Protein AF-A0A7C9DRW1-F1 (afdb_monomer)

InterPro domains:
  IPR006852 Alkaline ceramidase TOD1/Probable hexosyltransferase MUCI70 [PTHR12956] (9-177)
  IPR048354 TOD1/MUCI70, glycosyltransferase-like domain [PF04765] (41-177)

Nearest PDB structures (foldseek):
  3ta6-assembly1_A  TM=4.912E-01  e=7.208E+00  Mycobacterium tuberculosis H37Rv
  7l9p-assembly1_F  TM=2.285E-01  e=5.356E+00  Homo sapiens

Sequence (177 aa):
MLDSMGFVPKPPHRCSIPVADDPNAVVIPKERTPDTIVKNLTYITEDDETDTMSQSMPLFGGNISWSQREESFKLKPVMKVHCGFMRNGGGDMDPKDIEYAKKCRFVVASGIFDAYDTPHQPSNISTRSQKLFCFLMVVDEVSFDFIKKNVTVRVDNDGGHWVGIWRLVLLQHQPYD

pLDDT: mean 85.35, std 14.48, range [37.97, 98.12]

Se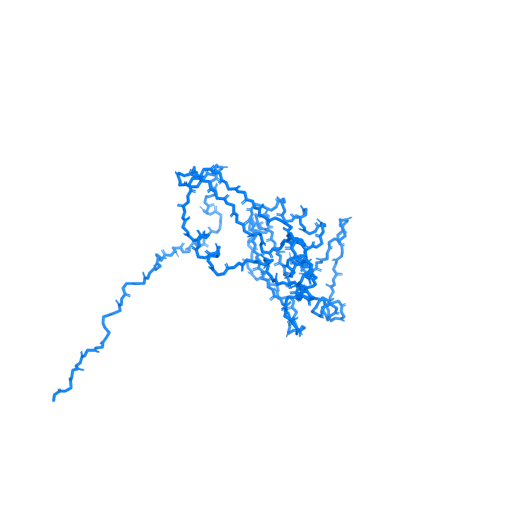condary structure (DSSP, 8-state):
--------PPPPSS---PPPS-TTTPPPPSSPPP-SS-SEEEEEEE-----SS--PPPPTT-S--HHHHHHHTS--SEEEEEEEEEETSSSEEPHHHHHHHHT-SEEEEEEE-TT----PPPSS--HHHHHHEEEEEEE-HHHHHHHHHHS--EE-TTS-EEETTEEEEEEES-S--

Mean predicted aligned error: 8.61 Å

Solvent-accessible surface area (backbone atoms only — not comparable to full-atom values): 11056 Å² total; per-residue (Å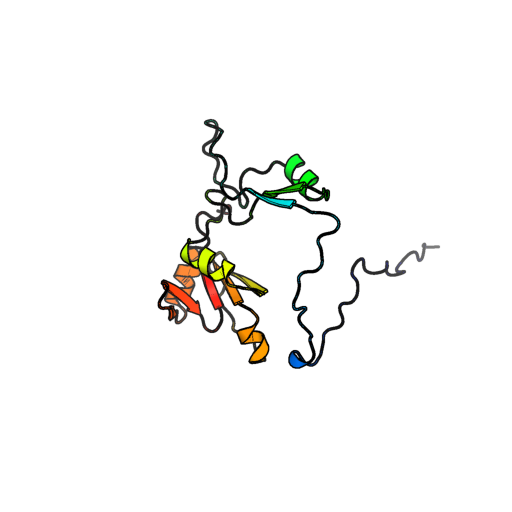²): 136,82,84,85,83,76,81,79,79,72,78,69,98,59,82,85,75,83,78,73,93,47,80,82,74,60,80,75,74,92,67,80,80,80,61,85,61,52,68,40,80,48,70,41,54,59,46,78,84,82,55,100,79,62,98,65,78,41,34,62,30,23,90,70,48,72,67,59,54,58,50,68,73,57,88,39,48,69,43,76,43,71,32,59,63,8,43,76,1,14,24,29,60,52,68,64,54,51,59,51,54,71,73,44,86,36,75,47,77,50,72,45,52,85,47,73,66,72,91,76,79,84,74,93,73,50,73,66,54,64,75,55,41,42,40,39,31,37,21,30,66,60,16,48,55,46,36,62,75,76,44,80,66,48,71,50,97,80,73,46,40,26,48,87,80,30,33,55,38,56,35,40,65,57,59,76,130

Radius of gyration: 20.91 Å; Cα contacts (8 Å, |Δi|>4): 240; chains: 1; bounding box: 40×64×48 Å

Organism: Opuntia streptacantha (NCBI:txid393608)

Structure (mmCIF, N/CA/C/O backbone):
data_AF-A0A7C9DRW1-F1
#
_entry.id   AF-A0A7C9DRW1-F1
#
loop_
_atom_site.group_PDB
_atom_site.id
_atom_site.type_symbol
_atom_site.label_atom_id
_atom_site.label_alt_id
_atom_site.label_comp_id
_atom_site.label_asym_id
_atom_site.label_entity_id
_atom_site.label_seq_id
_atom_site.pdbx_PDB_ins_code
_atom_site.Cartn_x
_atom_site.Cartn_y
_atom_site.Cartn_z
_atom_site.occupancy
_atom_site.B_iso_or_equiv
_atom_site.auth_seq_id
_atom_site.auth_comp_id
_atom_site.auth_asym_id
_atom_site.auth_atom_id
_atom_site.pdbx_PDB_model_num
ATOM 1 N N . MET A 1 1 ? 18.458 -43.534 32.156 1.00 38.91 1 MET A N 1
ATOM 2 C CA . MET A 1 1 ? 17.347 -43.734 31.205 1.00 38.91 1 MET A CA 1
ATOM 3 C C . MET A 1 1 ? 16.847 -42.349 30.844 1.00 38.91 1 MET A C 1
ATOM 5 O O . MET A 1 1 ? 16.335 -41.677 31.725 1.00 38.91 1 MET A O 1
ATOM 9 N N . LEU A 1 2 ? 17.169 -41.868 29.640 1.00 37.97 2 LEU A N 1
ATOM 10 C CA . LEU A 1 2 ? 16.770 -40.539 29.171 1.00 37.97 2 LEU A CA 1
ATOM 11 C C . LEU A 1 2 ? 15.289 -40.563 28.781 1.00 37.97 2 LEU A C 1
ATOM 13 O O . LEU A 1 2 ? 14.872 -41.442 28.026 1.00 37.97 2 LEU A O 1
ATOM 17 N N . ASP A 1 3 ? 14.539 -39.577 29.265 1.00 41.81 3 ASP A N 1
ATOM 18 C CA . ASP A 1 3 ? 13.196 -39.258 28.793 1.00 41.81 3 ASP A CA 1
ATOM 19 C C . ASP A 1 3 ? 13.200 -39.078 27.274 1.00 41.81 3 ASP A C 1
ATOM 21 O O . ASP A 1 3 ? 13.754 -38.123 26.732 1.00 41.81 3 ASP A O 1
ATOM 25 N N . SER A 1 4 ? 12.536 -39.994 26.576 1.00 48.38 4 SER A N 1
ATOM 26 C CA . SER A 1 4 ? 12.169 -39.841 25.167 1.00 48.38 4 SER A CA 1
ATOM 27 C C . SER A 1 4 ? 10.897 -38.988 25.054 1.00 48.38 4 SER A C 1
ATOM 29 O O . SER A 1 4 ? 9.904 -39.403 24.463 1.00 48.38 4 SER A O 1
ATOM 31 N N . MET A 1 5 ? 10.902 -37.798 25.664 1.00 53.19 5 MET A N 1
ATOM 32 C CA . MET A 1 5 ? 9.855 -36.786 25.496 1.00 53.19 5 MET A CA 1
ATOM 33 C C . MET A 1 5 ? 10.207 -35.896 24.300 1.00 53.19 5 MET A C 1
ATOM 35 O O . MET A 1 5 ? 10.806 -34.835 24.445 1.00 53.19 5 MET A O 1
ATOM 39 N N . GLY A 1 6 ? 9.845 -36.336 23.097 1.00 53.94 6 GLY A N 1
ATOM 40 C CA . GLY A 1 6 ? 10.047 -35.559 21.879 1.00 53.94 6 GLY A CA 1
ATOM 41 C C . GLY A 1 6 ? 9.041 -35.933 20.799 1.00 53.94 6 GLY A C 1
ATOM 42 O O . GLY A 1 6 ? 9.089 -37.036 20.273 1.00 53.94 6 GLY A O 1
ATOM 43 N N . PHE A 1 7 ? 8.195 -34.963 20.442 1.00 53.31 7 PHE A N 1
ATOM 44 C CA . PHE A 1 7 ? 7.373 -34.910 19.226 1.00 53.31 7 PHE A CA 1
ATOM 45 C C . PHE A 1 7 ? 6.096 -35.764 19.176 1.00 53.31 7 PHE A C 1
ATOM 47 O O . PHE A 1 7 ? 5.936 -36.626 18.318 1.00 53.31 7 PHE A O 1
ATOM 54 N N . VAL A 1 8 ? 5.087 -35.379 19.961 1.00 55.31 8 VAL A N 1
ATOM 55 C CA . VAL A 1 8 ? 3.740 -35.298 19.368 1.00 55.31 8 VAL A CA 1
ATOM 56 C C . VAL A 1 8 ? 3.618 -33.882 18.795 1.00 55.31 8 VAL A C 1
ATOM 58 O O . VAL A 1 8 ? 3.687 -32.928 19.577 1.00 55.31 8 VAL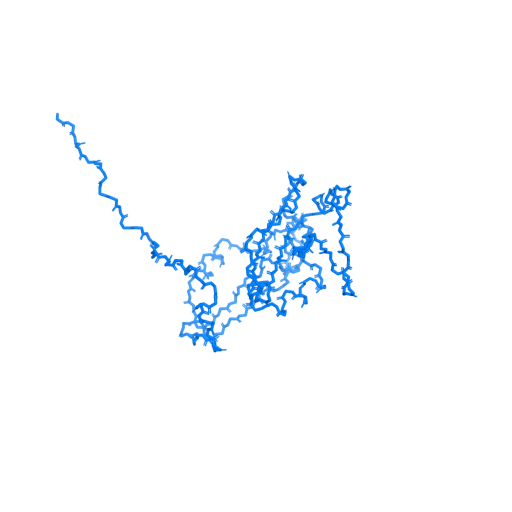 A O 1
ATOM 61 N N . PRO A 1 9 ? 3.510 -33.687 17.465 1.00 59.16 9 PRO A N 1
ATOM 62 C CA . PRO A 1 9 ? 3.280 -32.364 16.900 1.00 59.16 9 PRO A CA 1
ATOM 63 C C . PRO A 1 9 ? 2.008 -31.792 17.526 1.00 59.16 9 PRO A C 1
ATOM 65 O O . PRO A 1 9 ? 0.940 -32.397 17.422 1.00 59.16 9 PRO A O 1
ATOM 68 N N . LYS A 1 10 ? 2.111 -30.643 18.206 1.00 62.97 10 LYS A N 1
ATOM 69 C CA . LYS A 1 10 ? 0.909 -29.909 18.613 1.00 62.97 10 LYS A CA 1
ATOM 70 C C . LYS A 1 10 ? 0.085 -29.652 17.346 1.00 62.97 10 LYS A C 1
ATOM 72 O O . LYS A 1 10 ? 0.688 -29.298 16.327 1.00 62.97 10 LYS A O 1
ATOM 77 N N . PRO A 1 11 ? -1.250 -29.820 17.381 1.00 64.81 11 PRO A N 1
ATOM 78 C CA . PRO A 1 11 ? -2.084 -29.483 16.241 1.00 64.81 11 PRO A CA 1
ATOM 79 C C . PRO A 1 11 ? -1.737 -28.057 15.808 1.00 64.81 11 PRO A C 1
ATOM 81 O O . PRO A 1 11 ? -1.643 -27.180 16.677 1.00 64.81 11 PRO A O 1
ATOM 84 N N . PRO A 1 12 ? -1.485 -27.809 14.514 1.00 64.69 12 PRO A N 1
ATOM 85 C CA . PRO A 1 12 ? -1.208 -26.459 14.065 1.00 64.69 12 PRO A CA 1
ATOM 86 C C . PRO A 1 12 ? -2.362 -25.559 14.514 1.00 64.69 12 PRO A C 1
ATOM 88 O O . PRO A 1 12 ? -3.528 -25.880 14.306 1.00 64.69 12 PRO A O 1
ATOM 91 N N . HIS A 1 13 ? -2.047 -24.399 15.096 1.00 68.38 13 HIS A N 1
ATOM 92 C CA . HIS A 1 13 ? -3.043 -23.377 15.456 1.00 68.38 13 HIS A CA 1
ATOM 93 C C . HIS A 1 13 ? -3.774 -22.785 14.232 1.00 68.38 13 HIS A C 1
ATOM 95 O O . HIS A 1 13 ? -4.521 -21.819 14.355 1.00 68.38 13 HIS A O 1
ATOM 101 N N . ARG A 1 14 ? -3.518 -23.318 13.033 1.00 63.75 14 ARG A N 1
ATOM 102 C CA . ARG A 1 14 ? -4.028 -22.840 11.756 1.00 63.75 14 ARG A CA 1
ATOM 103 C C . ARG A 1 14 ? -4.781 -23.977 11.092 1.00 63.75 14 ARG A C 1
ATOM 105 O O . ARG A 1 14 ? -4.258 -25.082 10.969 1.00 63.75 14 ARG A O 1
ATOM 112 N N . CYS A 1 15 ? -5.991 -23.681 10.638 1.00 74.88 15 CYS A N 1
ATOM 113 C CA . CYS A 1 15 ? -6.701 -24.579 9.743 1.00 74.88 15 CYS A CA 1
ATOM 114 C C . CYS A 1 15 ? -5.922 -24.668 8.426 1.00 74.88 15 CYS A C 1
ATOM 116 O O . CYS A 1 15 ? -5.468 -23.644 7.909 1.00 74.88 15 CYS A O 1
ATOM 118 N N . SER A 1 16 ? -5.776 -25.872 7.874 1.00 74.75 16 SER A N 1
ATOM 119 C CA . SER A 1 16 ? -5.310 -26.025 6.498 1.00 74.75 16 SER A CA 1
ATOM 120 C C . SER A 1 16 ? -6.322 -25.354 5.576 1.00 74.75 16 SER A C 1
ATOM 122 O O . SER A 1 16 ? -7.491 -25.734 5.558 1.00 74.75 16 SER A O 1
ATOM 124 N N . ILE A 1 17 ? -5.882 -24.336 4.840 1.00 72.88 17 ILE A N 1
ATOM 125 C CA . ILE A 1 17 ? -6.703 -23.691 3.818 1.00 72.88 17 ILE A CA 1
ATOM 126 C C . ILE A 1 17 ? -6.500 -24.505 2.536 1.00 72.88 17 ILE A C 1
ATOM 128 O O . ILE A 1 17 ? -5.384 -24.495 2.010 1.00 72.88 17 ILE A O 1
ATOM 132 N N . PRO A 1 18 ? -7.512 -25.245 2.048 1.00 77.31 18 PRO A N 1
ATOM 133 C CA . PRO A 1 18 ? -7.386 -25.948 0.783 1.00 77.31 18 PRO A CA 1
ATOM 134 C C . PRO A 1 18 ? -7.199 -24.915 -0.328 1.00 77.31 18 PRO A C 1
ATOM 136 O O . PRO A 1 18 ? -7.993 -23.982 -0.468 1.00 77.31 18 PRO A O 1
ATOM 139 N N . VAL A 1 19 ? -6.124 -25.063 -1.097 1.00 76.00 19 VAL A N 1
ATOM 140 C CA . VAL A 1 19 ? -5.885 -24.227 -2.271 1.00 76.00 19 VAL A CA 1
ATOM 141 C C . VAL A 1 19 ? -6.739 -24.785 -3.402 1.00 76.00 19 VAL A C 1
ATOM 143 O O . VAL A 1 19 ? -6.697 -25.980 -3.676 1.00 76.00 19 VAL A O 1
ATOM 146 N N . ALA A 1 20 ? -7.557 -23.935 -4.020 1.00 79.38 20 ALA A N 1
ATOM 147 C CA . ALA A 1 20 ? -8.303 -24.324 -5.208 1.00 79.38 20 ALA A CA 1
ATOM 148 C C . ALA A 1 20 ? -7.358 -24.355 -6.415 1.00 79.38 20 ALA A C 1
ATOM 150 O O . ALA A 1 20 ? -6.668 -23.369 -6.674 1.00 79.38 20 ALA A O 1
ATOM 151 N N . ASP A 1 21 ? -7.373 -25.455 -7.167 1.00 82.38 21 ASP A N 1
ATOM 152 C CA . ASP A 1 21 ? -6.529 -25.621 -8.358 1.00 82.38 21 ASP A CA 1
ATOM 153 C C . ASP A 1 21 ? -7.003 -24.767 -9.550 1.00 82.38 21 ASP A C 1
ATOM 155 O O . ASP A 1 21 ? -6.214 -24.436 -10.433 1.00 82.38 21 ASP A O 1
ATOM 159 N N . ASP A 1 22 ? -8.282 -24.371 -9.568 1.00 85.38 22 ASP A N 1
ATOM 160 C CA . ASP A 1 22 ? -8.856 -23.486 -10.586 1.00 85.38 22 ASP A CA 1
ATOM 161 C C . ASP A 1 22 ? -9.396 -22.187 -9.954 1.00 85.38 22 ASP A C 1
ATOM 163 O O . ASP A 1 22 ? -10.414 -22.213 -9.249 1.00 85.38 22 ASP A O 1
ATOM 167 N N . PRO A 1 23 ? -8.791 -21.015 -10.236 1.00 82.75 23 PRO A N 1
ATOM 168 C CA . PRO A 1 23 ? -9.291 -19.733 -9.741 1.00 82.75 23 PRO A CA 1
ATOM 169 C C . PRO A 1 23 ? -10.694 -19.397 -10.271 1.00 82.75 23 PRO A C 1
ATOM 171 O O . PRO A 1 23 ? -11.389 -18.563 -9.685 1.00 82.75 23 PRO A O 1
ATOM 174 N N . ASN A 1 24 ? -11.143 -20.033 -11.361 1.00 86.50 24 ASN A N 1
ATOM 175 C CA . ASN A 1 24 ? -12.493 -19.845 -11.880 1.00 86.50 24 ASN A CA 1
ATOM 176 C C . ASN A 1 24 ? -13.558 -20.607 -11.080 1.00 86.50 24 ASN A C 1
ATOM 178 O O . ASN A 1 24 ? -14.711 -20.171 -11.040 1.00 86.50 24 ASN A O 1
ATOM 182 N N . ALA A 1 25 ? -13.179 -21.679 -10.389 1.00 87.31 25 ALA A N 1
ATOM 183 C CA . ALA A 1 25 ? -14.076 -22.426 -9.517 1.00 87.31 25 ALA A CA 1
ATOM 184 C C . ALA A 1 25 ? -14.342 -21.705 -8.182 1.00 87.31 25 ALA A C 1
ATOM 186 O O . ALA A 1 25 ? -15.337 -21.980 -7.512 1.00 87.31 25 ALA A O 1
ATOM 187 N N . VAL A 1 26 ? -13.485 -20.751 -7.792 1.00 85.31 26 VAL A N 1
ATOM 188 C CA . VAL A 1 26 ? -13.649 -19.989 -6.547 1.00 85.31 26 VAL A CA 1
ATOM 189 C C . VAL A 1 26 ? -14.891 -19.102 -6.632 1.00 85.31 26 VAL A C 1
ATOM 191 O O . VAL A 1 26 ? -14.978 -18.206 -7.472 1.00 85.31 26 VAL A O 1
ATOM 194 N N . VAL A 1 27 ? -15.860 -19.305 -5.742 1.00 87.75 27 VAL A N 1
ATOM 195 C CA . VAL A 1 27 ? -17.062 -18.465 -5.663 1.00 87.75 27 VAL A CA 1
ATOM 196 C C . VAL A 1 27 ? -16.792 -17.294 -4.726 1.00 87.75 27 VAL A C 1
ATOM 198 O O . VAL A 1 27 ? -16.528 -17.485 -3.543 1.00 87.75 27 VAL A O 1
ATOM 201 N N . ILE A 1 28 ? -16.873 -16.071 -5.252 1.00 86.31 28 ILE A N 1
ATOM 202 C CA . ILE A 1 28 ? -16.761 -14.857 -4.440 1.00 86.31 28 ILE A CA 1
ATOM 203 C C . ILE A 1 28 ? -18.157 -14.504 -3.911 1.00 86.31 28 ILE A C 1
ATOM 205 O O . ILE A 1 28 ? -19.047 -14.244 -4.729 1.00 86.31 28 ILE A O 1
ATOM 209 N N . PRO A 1 29 ? -18.373 -14.466 -2.582 1.00 86.44 29 PRO A N 1
ATOM 210 C CA . PRO A 1 29 ? -19.656 -14.069 -2.011 1.00 86.44 29 PRO A CA 1
ATOM 211 C C . PRO A 1 29 ? -20.083 -12.697 -2.536 1.00 86.44 29 PRO A C 1
ATOM 213 O O . PRO A 1 29 ? -19.263 -11.784 -2.637 1.00 86.44 29 PRO A O 1
ATOM 216 N N . LYS A 1 30 ? -21.354 -12.532 -2.912 1.00 84.88 30 LYS A N 1
ATOM 217 C CA . LYS A 1 30 ? -21.864 -11.228 -3.375 1.00 84.88 30 LYS A CA 1
ATOM 218 C C . LYS A 1 30 ? -22.035 -10.247 -2.221 1.00 84.88 30 LYS A C 1
ATOM 220 O O . LYS A 1 30 ? -21.806 -9.056 -2.397 1.00 84.88 30 LYS A O 1
ATOM 225 N N . GLU A 1 31 ? -22.391 -10.771 -1.058 1.00 84.69 31 GLU A N 1
ATOM 226 C CA . GLU A 1 31 ? -22.656 -10.006 0.151 1.00 84.69 31 GLU A CA 1
ATOM 227 C C . GLU A 1 31 ? -21.540 -10.210 1.171 1.00 84.69 31 GLU A C 1
ATOM 229 O O . GLU A 1 31 ? -20.833 -11.223 1.166 1.00 84.69 31 GLU A O 1
ATOM 234 N N . ARG A 1 32 ? -21.369 -9.214 2.038 1.00 81.69 32 ARG A N 1
ATOM 235 C CA . ARG A 1 32 ? -20.444 -9.289 3.163 1.00 81.69 32 ARG A CA 1
ATOM 236 C C . ARG A 1 32 ? -21.041 -10.207 4.228 1.00 81.69 32 ARG A C 1
ATOM 238 O O . ARG A 1 32 ? -22.229 -10.117 4.524 1.00 81.69 32 ARG A O 1
ATOM 245 N N . THR A 1 33 ? -20.213 -11.056 4.828 1.00 82.88 33 THR A N 1
ATOM 246 C CA . THR A 1 33 ? -20.613 -11.821 6.013 1.00 82.88 33 THR A CA 1
ATOM 247 C C . THR A 1 33 ? -21.060 -10.849 7.112 1.00 82.88 33 THR A C 1
ATOM 249 O O . THR A 1 33 ? -20.311 -9.912 7.395 1.00 82.88 33 THR A O 1
ATOM 252 N N . PRO A 1 34 ? -22.243 -11.032 7.727 1.00 85.19 34 PRO A N 1
ATOM 253 C CA . PRO A 1 34 ? -22.723 -10.130 8.766 1.00 85.19 34 PRO A CA 1
ATOM 254 C C . PRO A 1 34 ? -21.727 -10.021 9.924 1.00 85.19 34 PRO A C 1
ATOM 256 O O . PRO A 1 34 ? -21.288 -11.038 10.466 1.00 85.19 34 PRO A O 1
ATOM 259 N N . ASP A 1 35 ? -21.396 -8.795 10.330 1.00 86.50 35 ASP A N 1
ATOM 260 C CA . ASP A 1 35 ? -20.518 -8.568 11.474 1.00 86.50 35 ASP A CA 1
ATOM 261 C C . ASP A 1 35 ? -21.305 -8.816 12.778 1.00 86.50 35 ASP A C 1
ATOM 263 O O . ASP A 1 35 ? -22.051 -7.966 13.267 1.00 86.50 35 ASP A O 1
ATOM 267 N N . THR A 1 36 ? -21.184 -10.020 13.340 1.00 90.12 36 THR A N 1
ATOM 268 C CA . THR A 1 36 ? -21.941 -10.419 14.542 1.00 90.12 36 THR A CA 1
ATOM 269 C C . THR A 1 36 ? -21.338 -9.881 15.839 1.00 90.12 36 THR A C 1
ATOM 271 O O . THR A 1 36 ? -22.072 -9.635 16.798 1.00 90.12 36 THR A O 1
ATOM 274 N N . ILE A 1 37 ? -20.015 -9.683 15.866 1.00 91.88 37 ILE A N 1
ATOM 275 C CA . ILE A 1 37 ? -19.266 -9.243 17.051 1.00 91.88 37 ILE A CA 1
ATOM 276 C C . ILE A 1 37 ? -19.017 -7.732 17.007 1.00 91.88 37 ILE A C 1
ATOM 278 O O . ILE A 1 37 ? -19.472 -7.020 17.897 1.00 91.88 37 ILE A O 1
ATOM 282 N N . VAL A 1 38 ? -18.327 -7.237 15.972 1.00 93.38 38 VAL A N 1
ATOM 283 C CA . VAL A 1 38 ? -17.996 -5.811 15.804 1.00 93.38 38 VAL A CA 1
ATOM 284 C C . VAL A 1 38 ? -19.044 -5.152 14.913 1.00 93.38 38 VAL A C 1
ATOM 286 O O . VAL A 1 38 ? -18.953 -5.206 13.695 1.00 93.38 38 VAL A O 1
ATOM 289 N N . LYS A 1 39 ? -20.056 -4.530 15.519 1.00 93.50 39 LYS A N 1
ATOM 290 C CA . LYS A 1 39 ? -21.185 -3.925 14.792 1.00 93.50 39 LYS A CA 1
ATOM 291 C C . LYS A 1 39 ? -20.854 -2.561 14.190 1.00 93.50 39 LYS A C 1
ATOM 293 O O . LYS A 1 39 ? -21.433 -2.183 13.179 1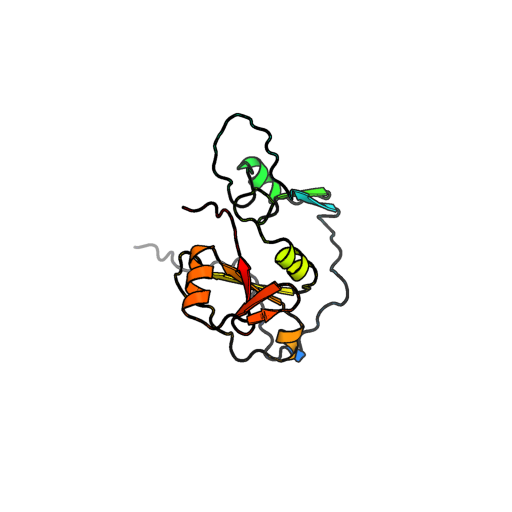.00 93.50 39 LYS A O 1
ATOM 298 N N . ASN A 1 40 ? -19.966 -1.808 14.833 1.00 93.94 40 ASN A N 1
ATOM 299 C CA . ASN A 1 40 ? -19.520 -0.500 14.375 1.00 93.94 40 ASN A CA 1
ATOM 300 C C . ASN A 1 40 ? -17.997 -0.421 14.482 1.00 93.94 40 ASN A C 1
ATOM 302 O O . ASN A 1 40 ? -17.443 -0.509 15.578 1.00 93.94 40 ASN A O 1
ATOM 306 N N . LEU A 1 41 ? -17.337 -0.266 13.339 1.00 93.12 41 LEU A N 1
ATOM 307 C CA . LEU A 1 41 ? -15.896 -0.109 13.238 1.00 93.12 41 LEU A CA 1
ATOM 308 C C . LEU A 1 41 ? -15.595 1.257 12.629 1.00 93.12 41 LEU A C 1
ATOM 310 O O . LEU A 1 41 ? -16.002 1.553 11.508 1.00 93.12 41 LEU A O 1
ATOM 314 N N . THR A 1 42 ? -14.858 2.067 13.376 1.00 95.19 42 THR A N 1
ATOM 315 C CA . THR A 1 42 ? -14.346 3.366 12.936 1.00 95.19 42 THR A CA 1
ATOM 316 C C . THR A 1 42 ? -12.826 3.378 13.018 1.00 95.19 42 THR A C 1
ATOM 318 O O . THR A 1 42 ? -12.224 2.552 13.710 1.00 95.19 42 THR A O 1
ATOM 321 N N . TYR A 1 43 ? -12.204 4.316 12.311 1.00 91.81 43 TYR A N 1
ATOM 322 C CA . TYR A 1 43 ? -10.753 4.416 12.230 1.00 91.81 43 TYR A CA 1
ATOM 323 C C . TYR A 1 43 ? -10.273 5.776 12.723 1.00 91.81 43 TYR A C 1
ATOM 325 O O . TYR A 1 43 ? -10.943 6.788 12.521 1.00 91.81 43 TYR A O 1
ATOM 333 N N . ILE A 1 44 ? -9.117 5.788 13.378 1.00 91.38 44 ILE A N 1
ATOM 334 C CA . ILE A 1 44 ? -8.329 7.000 13.613 1.00 91.38 44 ILE A CA 1
ATOM 335 C C . ILE A 1 44 ? -7.444 7.157 12.379 1.00 91.38 44 ILE A C 1
ATOM 337 O O . ILE A 1 44 ? -6.650 6.268 12.073 1.00 91.38 44 ILE A O 1
ATOM 341 N N . THR A 1 45 ? -7.669 8.225 11.620 1.00 89.38 45 THR A N 1
ATOM 342 C CA . THR A 1 45 ? -7.069 8.437 10.291 1.00 89.38 45 THR A CA 1
ATOM 343 C C . THR A 1 45 ? -6.034 9.549 10.260 1.00 89.38 45 THR A C 1
ATOM 345 O O . THR A 1 45 ? -5.369 9.717 9.242 1.00 89.38 45 THR A O 1
ATOM 348 N N . GLU A 1 46 ? -5.914 10.299 11.347 1.00 88.12 46 GLU A N 1
ATOM 349 C CA . GLU A 1 46 ? -4.970 11.397 11.525 1.00 88.12 46 GLU A CA 1
ATOM 350 C C . GLU A 1 46 ? -4.407 11.268 12.939 1.00 88.12 46 GLU A C 1
ATOM 352 O O . GLU A 1 46 ? -5.147 10.879 13.851 1.00 88.12 46 GLU A O 1
ATOM 357 N N . ASP A 1 47 ? -3.103 11.484 13.094 1.00 83.19 47 ASP A N 1
ATOM 358 C CA . ASP A 1 47 ? -2.482 11.500 14.417 1.00 83.19 47 ASP A CA 1
ATOM 359 C C . ASP A 1 47 ? -2.761 12.862 15.046 1.00 83.19 47 ASP A C 1
ATOM 361 O O . ASP A 1 47 ? -2.493 13.898 14.431 1.00 83.19 47 ASP A O 1
ATOM 365 N N . ASP A 1 48 ? -3.361 12.865 16.236 1.00 71.00 48 ASP A N 1
ATOM 366 C CA . ASP A 1 48 ? -3.641 14.107 16.944 1.00 71.00 48 ASP A CA 1
ATOM 367 C C . ASP A 1 48 ? -2.289 14.731 17.331 1.00 71.00 48 ASP A C 1
ATOM 369 O O . ASP A 1 48 ? -1.559 14.177 18.151 1.00 71.00 48 ASP A O 1
ATOM 373 N N . GLU A 1 49 ? -1.960 15.909 16.784 1.00 57.84 49 GLU A N 1
ATOM 374 C CA . GLU A 1 49 ? -0.777 16.722 17.145 1.00 57.84 49 GLU A CA 1
ATOM 375 C C . GLU A 1 49 ? -0.833 17.249 18.602 1.00 57.84 49 GLU A C 1
ATOM 377 O O . GLU A 1 49 ? -0.244 18.272 18.956 1.00 57.84 49 GLU A O 1
ATOM 382 N N . THR A 1 50 ? -1.582 16.589 19.483 1.00 4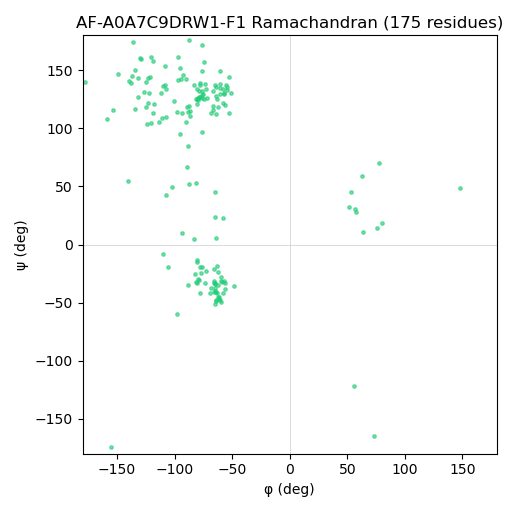9.81 50 THR A N 1
ATOM 383 C CA . THR A 1 50 ? -1.760 16.960 20.882 1.00 49.81 50 THR A CA 1
ATOM 384 C C . THR A 1 50 ? -0.689 16.305 21.737 1.00 49.81 50 THR A C 1
ATOM 386 O O . THR A 1 50 ? -0.977 15.457 22.570 1.00 49.81 50 THR A O 1
ATOM 389 N N . ASP A 1 51 ? 0.552 16.720 21.526 1.00 45.00 51 ASP A N 1
ATOM 390 C CA . ASP A 1 51 ? 1.416 17.070 22.642 1.00 45.00 51 ASP A CA 1
ATOM 391 C C . ASP A 1 51 ? 2.521 17.986 22.125 1.00 45.00 51 ASP A C 1
ATOM 393 O O . ASP A 1 51 ? 3.490 17.577 21.488 1.00 45.00 51 ASP A O 1
ATOM 397 N N . THR A 1 52 ? 2.417 19.258 22.499 1.00 42.97 52 THR A N 1
ATOM 398 C CA . THR A 1 52 ? 3.468 20.288 22.454 1.00 42.97 52 THR A CA 1
ATOM 399 C C . THR A 1 52 ? 4.728 19.922 23.272 1.00 42.97 52 THR A C 1
ATOM 401 O O . THR A 1 52 ? 5.490 20.794 23.684 1.00 42.97 52 THR A O 1
ATOM 404 N N . MET A 1 53 ? 4.968 18.632 23.519 1.00 42.72 53 MET A N 1
ATOM 405 C CA . MET A 1 53 ? 6.112 18.049 24.207 1.00 42.72 53 MET A CA 1
ATOM 406 C C . MET A 1 5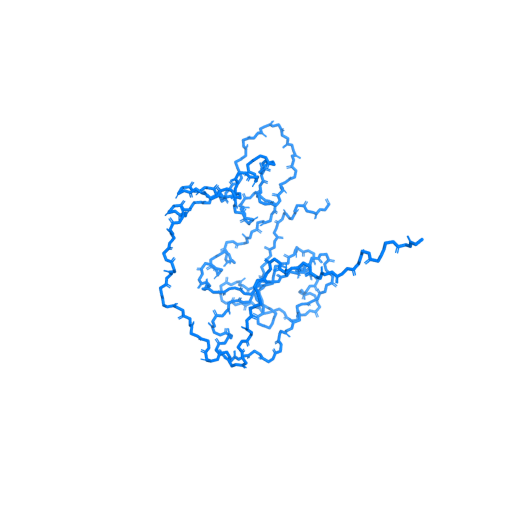3 ? 6.571 16.747 23.534 1.00 42.72 53 MET A C 1
ATOM 408 O O . MET A 1 53 ? 6.720 15.718 24.177 1.00 42.72 53 MET A O 1
ATOM 412 N N . SER A 1 54 ? 6.865 16.781 22.238 1.00 45.84 54 SER A N 1
ATOM 413 C CA . SER A 1 54 ? 8.146 16.266 21.735 1.00 45.84 54 SER A CA 1
ATOM 414 C C . SER A 1 54 ? 8.254 16.475 20.233 1.00 45.84 54 SER A C 1
ATOM 416 O O . SER A 1 54 ? 7.325 16.237 19.475 1.00 45.84 54 SER A O 1
ATOM 418 N N . GLN A 1 55 ? 9.449 16.860 19.805 1.00 52.78 55 GLN A N 1
ATOM 419 C CA . GLN A 1 55 ? 9.961 16.710 18.445 1.00 52.78 55 GLN A CA 1
ATOM 420 C C . GLN A 1 55 ? 10.105 15.212 18.086 1.00 52.78 55 GLN A C 1
ATOM 422 O O . GLN A 1 55 ? 11.170 14.784 17.648 1.00 52.78 55 GLN A O 1
ATOM 427 N N . SER A 1 56 ? 9.106 14.379 18.399 1.00 60.38 56 SER A N 1
ATOM 428 C CA . SER A 1 56 ? 9.165 12.944 18.134 1.00 60.38 56 SER A CA 1
ATOM 429 C C . SER A 1 56 ? 8.866 12.697 16.662 1.00 60.38 56 SER A C 1
ATOM 431 O O . SER A 1 56 ? 7.942 13.274 16.091 1.00 60.38 56 SER A O 1
ATOM 433 N N . MET A 1 57 ? 9.714 11.887 16.031 1.00 65.56 57 MET A N 1
ATOM 434 C CA . MET A 1 57 ? 9.498 11.440 14.660 1.00 65.56 57 MET A CA 1
ATOM 435 C C . MET A 1 57 ? 8.180 10.656 14.605 1.00 65.56 57 MET A C 1
ATOM 437 O O . MET A 1 57 ? 7.946 9.823 15.487 1.00 65.56 57 MET A O 1
ATOM 441 N N . PRO A 1 58 ? 7.325 10.903 13.602 1.00 71.00 58 PRO A N 1
ATOM 442 C CA . PRO A 1 58 ? 6.059 10.201 13.485 1.00 71.00 58 PRO A CA 1
ATOM 443 C C . PRO A 1 58 ? 6.295 8.689 13.332 1.00 71.00 58 PRO A C 1
ATOM 445 O O . PRO A 1 58 ? 7.105 8.246 12.518 1.00 71.00 58 PRO A O 1
ATOM 448 N N . LEU A 1 59 ? 5.600 7.891 14.146 1.00 78.50 59 LEU A N 1
ATOM 449 C CA . LEU A 1 59 ? 5.680 6.426 14.140 1.00 78.50 59 LEU A CA 1
ATOM 450 C C . LEU A 1 59 ? 4.604 5.837 13.232 1.00 78.50 59 LEU A C 1
ATOM 452 O O . LEU A 1 59 ? 3.497 6.366 13.203 1.00 78.50 59 LEU A O 1
ATOM 456 N N . PHE A 1 60 ? 4.889 4.713 12.563 1.00 83.06 60 PHE A N 1
ATOM 457 C CA . PHE A 1 60 ? 3.900 4.039 11.712 1.00 83.06 60 PHE A CA 1
ATOM 458 C C . PHE A 1 60 ? 2.645 3.650 12.489 1.00 83.06 60 PHE A C 1
ATOM 460 O O . PHE A 1 60 ? 2.705 2.879 13.452 1.00 83.06 60 PHE A O 1
ATOM 467 N N . GLY A 1 61 ? 1.499 4.151 12.030 1.00 82.00 61 GLY A N 1
ATOM 468 C CA . GLY A 1 61 ? 0.213 3.994 12.707 1.00 82.00 61 GLY A CA 1
ATOM 469 C C . GLY A 1 61 ? -0.012 4.970 13.868 1.00 82.00 61 GLY A C 1
ATOM 470 O O . GLY A 1 61 ? -0.890 4.724 14.703 1.00 82.00 61 GLY A O 1
ATOM 471 N N . GLY A 1 62 ? 0.758 6.063 13.913 1.00 84.62 62 GLY A N 1
ATOM 472 C CA . GLY A 1 62 ? 0.638 7.150 14.885 1.00 84.62 62 GLY A CA 1
ATOM 473 C C . GLY A 1 62 ? 1.125 6.783 16.286 1.00 84.62 62 GLY A C 1
ATOM 474 O O . GLY A 1 62 ? 1.788 5.766 16.511 1.00 84.62 62 GLY A O 1
ATOM 475 N N . ASN A 1 63 ? 0.755 7.608 17.263 1.00 83.06 63 ASN A N 1
ATOM 476 C CA . ASN A 1 63 ? 1.223 7.502 18.646 1.00 83.06 63 ASN A CA 1
ATOM 477 C C . ASN A 1 63 ? 0.359 6.569 19.520 1.00 83.06 63 ASN A C 1
ATOM 479 O O . ASN A 1 63 ? -0.093 6.924 20.611 1.00 83.06 63 ASN A O 1
ATOM 483 N N . ILE A 1 64 ? 0.118 5.339 19.053 1.00 85.88 64 ILE A N 1
ATOM 484 C CA . ILE A 1 64 ? -0.634 4.339 19.826 1.00 85.88 64 ILE A CA 1
ATOM 485 C C . ILE A 1 64 ? 0.189 3.798 21.009 1.00 85.88 64 ILE A C 1
ATOM 487 O O . ILE A 1 64 ? 1.286 3.261 20.851 1.00 85.88 64 ILE A O 1
ATOM 491 N N . SER A 1 65 ? -0.364 3.863 22.221 1.00 86.69 65 SER A N 1
ATOM 492 C CA . SER A 1 65 ? 0.254 3.247 23.403 1.00 86.69 65 SER A CA 1
ATOM 493 C C . SER A 1 65 ? 0.110 1.718 23.411 1.00 86.69 65 SER A C 1
ATOM 495 O O . SER A 1 65 ? -0.824 1.150 22.838 1.00 86.69 65 SER A O 1
ATOM 497 N N . TRP A 1 66 ? 0.992 1.020 24.136 1.00 88.06 66 TRP A N 1
ATOM 498 C CA . TRP A 1 66 ? 0.917 -0.441 24.296 1.00 88.06 66 TRP A CA 1
ATOM 499 C C . TRP A 1 66 ? -0.428 -0.922 24.853 1.00 88.06 66 TRP A C 1
ATOM 501 O O . TRP A 1 66 ? -0.956 -1.931 24.390 1.00 88.06 66 TRP A O 1
ATOM 511 N N . SER A 1 67 ? -1.017 -0.183 25.797 1.00 91.94 67 SER A N 1
ATOM 512 C CA . SER A 1 67 ? -2.324 -0.517 26.370 1.00 91.94 67 SER A CA 1
ATOM 513 C C . SER A 1 67 ? -3.458 -0.338 25.357 1.00 91.94 67 SER A C 1
ATOM 515 O O . SER A 1 67 ? -4.321 -1.209 25.259 1.00 91.94 67 SER A O 1
ATOM 517 N N . GLN A 1 68 ? -3.442 0.737 24.559 1.00 89.06 68 GLN A N 1
ATOM 518 C CA . GLN A 1 68 ? -4.398 0.943 23.463 1.00 89.06 68 GLN A CA 1
ATOM 519 C C . GLN A 1 68 ? -4.264 -0.148 22.393 1.00 89.06 68 GLN A C 1
ATOM 521 O O . GLN A 1 68 ? -5.273 -0.677 21.924 1.00 89.06 68 GLN A O 1
ATOM 526 N N . ARG A 1 69 ? -3.031 -0.540 22.046 1.00 90.00 69 ARG A N 1
ATOM 527 C CA . ARG A 1 69 ? -2.768 -1.650 21.122 1.00 90.00 69 ARG A CA 1
ATOM 528 C C . ARG A 1 69 ? -3.323 -2.964 21.661 1.00 90.00 69 ARG A C 1
ATOM 530 O O . A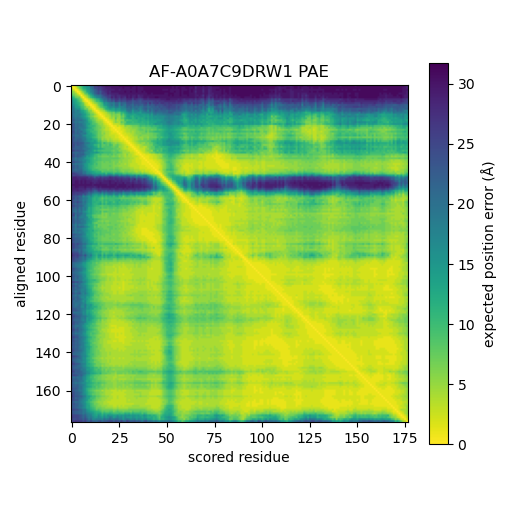RG A 1 69 ? -3.997 -3.677 20.923 1.00 90.00 69 ARG A O 1
ATOM 537 N N . GLU A 1 70 ? -3.077 -3.287 22.925 1.00 93.12 70 GLU A N 1
ATOM 538 C CA . GLU A 1 70 ? -3.588 -4.522 23.525 1.00 93.12 70 GLU A CA 1
ATOM 539 C C . GLU A 1 70 ? -5.120 -4.535 23.601 1.00 93.12 70 GLU A C 1
ATOM 541 O O . GLU A 1 70 ? -5.760 -5.550 23.319 1.00 93.12 70 GLU A O 1
ATOM 546 N N . GLU A 1 71 ? -5.727 -3.385 23.887 1.00 92.00 71 GLU A N 1
ATOM 547 C CA . GLU A 1 71 ? -7.177 -3.236 23.873 1.00 92.00 71 GLU A CA 1
ATOM 548 C C . GLU A 1 71 ? -7.772 -3.394 22.465 1.00 92.00 71 GLU A C 1
ATOM 550 O O . GLU A 1 71 ? -8.869 -3.935 22.333 1.00 92.00 71 GLU A O 1
ATOM 555 N N . SER A 1 72 ? -7.042 -3.018 21.406 1.00 91.44 72 SER A N 1
ATOM 556 C CA . SER A 1 72 ? -7.495 -3.189 20.016 1.00 91.44 72 SER A CA 1
ATOM 557 C C . SER A 1 72 ? -7.707 -4.657 19.608 1.00 91.44 72 SER A C 1
ATOM 559 O O . SER A 1 72 ? -8.517 -4.934 18.722 1.00 91.44 72 SER A O 1
ATOM 561 N N . PHE A 1 73 ? -7.050 -5.610 20.283 1.00 92.75 73 PHE A N 1
ATOM 562 C CA . PHE A 1 73 ? -7.242 -7.046 20.044 1.00 92.75 73 PHE A CA 1
ATOM 563 C C . PHE A 1 73 ? -8.494 -7.615 20.727 1.00 92.75 73 PHE A C 1
ATOM 565 O O . PHE A 1 73 ? -8.924 -8.726 20.406 1.00 92.75 73 PHE A O 1
ATOM 572 N N . LYS A 1 74 ? -9.107 -6.875 21.660 1.00 94.00 74 LYS A N 1
ATOM 573 C CA . LYS A 1 74 ? -10.318 -7.301 22.368 1.00 94.00 74 LYS A CA 1
ATOM 574 C C . LYS A 1 74 ? -11.547 -6.829 21.602 1.00 94.00 74 LYS A C 1
ATOM 576 O O . LYS A 1 74 ? -11.895 -5.652 21.618 1.00 94.00 74 LYS A O 1
ATOM 581 N N . LEU A 1 75 ? -12.220 -7.763 20.933 1.00 93.69 75 LEU A N 1
ATOM 582 C CA . LEU A 1 75 ? -13.386 -7.455 20.105 1.00 93.69 75 LEU A CA 1
ATOM 583 C C . LEU A 1 75 ? -14.551 -6.906 20.944 1.00 93.69 75 LEU A C 1
ATOM 585 O O . LEU A 1 75 ? -14.992 -7.537 21.905 1.00 93.69 75 LEU A O 1
ATOM 589 N N . LYS A 1 76 ? -15.088 -5.753 20.533 1.00 94.75 76 LYS A N 1
ATOM 590 C CA . LYS A 1 76 ? -16.270 -5.109 21.127 1.00 94.75 76 LYS A CA 1
ATOM 591 C C . LYS A 1 76 ? -17.295 -4.755 20.044 1.00 94.75 76 LYS A C 1
ATOM 593 O O . LYS A 1 76 ? -16.915 -4.590 18.887 1.00 94.75 76 LYS A O 1
ATOM 598 N N . PRO A 1 77 ? -18.580 -4.553 20.400 1.00 95.50 77 PRO A N 1
ATOM 599 C CA . PRO A 1 77 ? -19.598 -4.105 19.448 1.00 95.50 77 PRO A CA 1
ATOM 600 C C . PRO A 1 77 ? -19.270 -2.785 18.751 1.00 95.50 77 PRO A C 1
ATOM 602 O O . PRO A 1 77 ? -19.665 -2.599 17.604 1.00 95.50 77 PRO A O 1
ATOM 605 N N . VAL A 1 78 ? -18.556 -1.888 19.432 1.00 95.94 78 VAL A N 1
ATOM 606 C CA . VAL A 1 78 ? -18.068 -0.623 18.880 1.00 95.94 78 VAL A CA 1
ATOM 607 C C . VAL A 1 78 ? -16.556 -0.592 19.044 1.00 95.94 78 VAL A C 1
ATOM 609 O O . VAL A 1 78 ? -16.057 -0.699 20.163 1.00 95.94 78 VAL A O 1
ATOM 612 N N . MET A 1 79 ? -15.844 -0.455 17.932 1.00 95.31 79 MET A N 1
ATOM 613 C CA . MET A 1 79 ? -14.388 -0.400 17.875 1.00 95.31 79 MET A CA 1
ATOM 614 C C . MET A 1 79 ? -13.947 0.878 17.165 1.00 95.31 79 MET A C 1
ATOM 616 O O . MET A 1 79 ? -14.527 1.282 16.153 1.00 95.31 79 MET A O 1
ATOM 620 N N . LYS A 1 80 ? -12.885 1.491 17.686 1.00 93.50 80 LYS A N 1
ATOM 621 C CA . LYS A 1 80 ? -12.145 2.567 17.029 1.00 93.50 80 LYS A CA 1
ATOM 622 C C . LYS A 1 80 ? -10.680 2.141 16.974 1.00 93.50 80 LYS A C 1
ATOM 624 O O . LYS A 1 80 ? -10.098 1.878 18.022 1.00 93.50 80 LYS A O 1
ATOM 629 N N . VAL A 1 81 ? -10.123 1.991 15.774 1.00 91.38 81 VAL A N 1
ATOM 630 C CA . VAL A 1 81 ? -8.792 1.390 15.552 1.00 91.38 81 VAL A CA 1
ATOM 631 C C . VAL A 1 81 ? -7.889 2.369 14.803 1.00 91.38 81 VAL A C 1
ATOM 633 O O . VAL A 1 81 ? -8.361 3.089 13.928 1.00 91.38 81 VAL A O 1
ATOM 636 N N . HIS A 1 82 ? -6.598 2.404 15.128 1.00 89.12 82 HIS A N 1
ATOM 637 C CA . HIS A 1 82 ? -5.619 3.208 14.391 1.00 89.12 82 HIS A CA 1
ATOM 638 C C . HIS A 1 82 ? -5.436 2.678 12.964 1.00 89.12 82 HIS A C 1
ATOM 640 O O . HIS A 1 82 ? -5.295 1.470 12.756 1.00 89.12 82 HIS A O 1
ATOM 646 N N . CYS A 1 83 ? -5.467 3.570 11.974 1.00 88.12 83 CYS A N 1
ATOM 647 C CA . CYS A 1 83 ? -5.120 3.221 10.601 1.00 88.12 83 CYS A CA 1
ATOM 648 C C . CYS A 1 83 ? -3.592 3.140 10.465 1.00 88.12 83 CYS A C 1
ATOM 650 O O . CYS A 1 83 ? -2.891 4.003 10.975 1.00 88.12 83 CYS A O 1
ATOM 652 N N . GLY A 1 84 ? -3.073 2.125 9.766 1.00 83.19 84 GLY A N 1
ATOM 653 C CA . GLY A 1 84 ? -1.624 1.984 9.560 1.00 83.19 84 GLY A CA 1
ATOM 654 C C . GLY A 1 84 ? -1.021 3.113 8.715 1.00 83.19 84 GLY A C 1
ATOM 655 O O . GLY A 1 84 ? 0.033 3.624 9.054 1.00 83.19 84 GLY A O 1
ATOM 656 N N . PHE A 1 85 ? -1.731 3.545 7.668 1.00 85.56 85 PHE A N 1
ATOM 657 C CA . PHE A 1 85 ? -1.339 4.656 6.786 1.00 85.56 85 PHE A CA 1
ATOM 658 C C . PHE A 1 85 ? -2.135 5.923 7.132 1.00 85.56 85 PHE A C 1
ATOM 660 O O . PHE A 1 85 ? -2.820 6.504 6.286 1.00 85.56 85 PHE A O 1
ATOM 667 N N . MET A 1 86 ? -2.178 6.267 8.419 1.00 86.81 86 MET A N 1
ATOM 668 C CA . MET A 1 86 ? -2.828 7.493 8.883 1.00 86.81 86 MET A CA 1
ATOM 669 C C . MET A 1 86 ? -1.964 8.712 8.583 1.00 86.81 86 MET A C 1
ATOM 671 O O . MET A 1 86 ? -0.741 8.620 8.606 1.00 86.81 86 MET A O 1
ATOM 675 N N . ARG A 1 87 ? -2.609 9.855 8.342 1.00 86.25 87 ARG A N 1
ATOM 676 C CA . ARG A 1 87 ? -1.904 11.111 8.072 1.00 86.25 87 ARG A CA 1
ATOM 677 C C . ARG A 1 87 ? -1.106 11.525 9.302 1.00 86.25 87 ARG A C 1
ATOM 679 O O . ARG A 1 87 ? -1.644 11.469 10.410 1.00 86.25 87 ARG A O 1
ATOM 686 N N . ASN A 1 88 ? 0.133 11.955 9.087 1.00 83.06 88 ASN A N 1
ATOM 687 C CA . ASN A 1 88 ? 1.105 12.307 10.125 1.00 83.06 88 ASN A CA 1
ATOM 688 C C . ASN A 1 88 ? 1.514 11.120 11.017 1.00 83.06 88 ASN A C 1
ATOM 690 O O . ASN A 1 88 ? 2.178 11.314 12.029 1.00 83.06 88 ASN A O 1
ATOM 694 N N . GLY A 1 89 ? 1.142 9.889 10.658 1.00 82.19 89 GLY A N 1
ATOM 695 C CA . GLY A 1 89 ? 1.429 8.692 11.444 1.00 82.19 89 GLY A CA 1
ATOM 696 C C . GLY A 1 89 ? 2.502 7.826 10.815 1.00 82.19 89 GLY A C 1
ATOM 697 O O . GLY A 1 89 ? 2.310 6.617 10.750 1.00 82.19 89 GLY A O 1
ATOM 698 N N . GLY A 1 90 ? 3.579 8.433 10.312 1.00 79.69 90 GLY A N 1
ATOM 699 C CA . GLY A 1 90 ? 4.815 7.739 9.951 1.00 79.69 90 GLY A CA 1
ATOM 700 C C . GLY A 1 90 ? 4.629 6.718 8.833 1.00 79.69 90 GLY A C 1
ATOM 701 O O . GLY A 1 90 ? 4.824 5.524 9.043 1.00 79.69 90 GLY A O 1
ATOM 702 N N . GLY A 1 91 ? 4.171 7.160 7.667 1.00 82.81 91 GLY A N 1
ATOM 703 C CA . GLY A 1 91 ? 3.835 6.273 6.560 1.00 82.81 91 GLY A CA 1
ATOM 704 C C . GLY A 1 91 ? 2.693 6.815 5.718 1.00 82.81 91 GLY A C 1
ATOM 705 O O . GLY A 1 91 ? 1.716 6.114 5.450 1.00 82.81 91 GLY A O 1
ATOM 706 N N . ASP A 1 92 ? 2.789 8.083 5.338 1.00 86.94 92 ASP A N 1
ATOM 707 C CA . ASP A 1 92 ? 1.718 8.757 4.622 1.00 86.94 92 ASP A CA 1
ATOM 708 C C . ASP A 1 92 ? 1.637 8.239 3.182 1.00 86.94 92 ASP A C 1
ATOM 710 O O . ASP A 1 92 ? 2.645 8.128 2.480 1.00 86.94 92 ASP A O 1
ATOM 714 N N . MET A 1 93 ? 0.418 7.940 2.734 1.00 90.06 93 MET A N 1
ATOM 715 C CA . MET A 1 93 ? 0.131 7.634 1.334 1.00 90.06 93 MET A CA 1
ATOM 716 C C . MET A 1 93 ? -0.323 8.893 0.592 1.00 90.06 93 MET A C 1
ATOM 718 O O . MET A 1 93 ? -1.127 9.675 1.107 1.00 90.06 93 MET A O 1
ATOM 722 N N . ASP A 1 94 ? 0.102 9.037 -0.665 1.00 91.19 94 ASP A N 1
ATOM 723 C CA . ASP A 1 94 ? -0.417 10.078 -1.558 1.00 91.19 94 ASP A CA 1
ATOM 724 C C . ASP A 1 94 ? -1.952 9.927 -1.714 1.00 91.19 94 ASP A C 1
ATOM 726 O O . ASP A 1 94 ? -2.443 8.812 -1.952 1.00 91.19 94 ASP A O 1
ATOM 730 N N . PRO A 1 95 ? -2.739 11.019 -1.620 1.00 91.88 95 PRO A N 1
ATOM 731 C CA . PRO A 1 95 ? -4.188 10.987 -1.806 1.00 91.88 95 PRO A CA 1
ATOM 732 C C . PRO A 1 95 ? -4.656 10.235 -3.057 1.00 91.88 95 PRO A C 1
ATOM 734 O O . PRO A 1 95 ? -5.676 9.545 -3.006 1.00 91.88 95 PRO A O 1
ATOM 737 N N . LYS A 1 96 ? -3.916 10.302 -4.173 1.00 94.50 96 LYS A N 1
ATOM 738 C CA . LYS A 1 96 ? -4.285 9.577 -5.403 1.00 94.50 96 LYS A CA 1
ATOM 739 C C . LYS A 1 96 ? -4.229 8.057 -5.226 1.00 94.50 96 LYS A C 1
ATOM 741 O O . LYS A 1 96 ? -5.036 7.331 -5.807 1.00 94.50 96 LYS A O 1
ATOM 746 N N . ASP A 1 97 ? -3.293 7.569 -4.415 1.00 95.00 97 ASP A N 1
ATOM 747 C CA . ASP A 1 97 ? -3.097 6.147 -4.150 1.00 95.00 97 ASP A CA 1
ATOM 748 C C . ASP A 1 97 ? -4.102 5.644 -3.113 1.00 95.00 97 ASP A C 1
ATOM 750 O O . ASP A 1 97 ? -4.611 4.530 -3.247 1.00 95.00 97 ASP A O 1
ATOM 754 N N . ILE A 1 98 ? -4.490 6.499 -2.161 1.00 92.69 98 ILE A N 1
ATOM 755 C CA . ILE A 1 98 ? -5.631 6.257 -1.269 1.00 92.69 98 ILE A CA 1
ATOM 756 C C . ILE A 1 98 ? -6.921 6.097 -2.088 1.00 92.69 98 ILE A C 1
ATOM 758 O O . ILE A 1 98 ? -7.654 5.123 -1.911 1.00 92.69 98 ILE A O 1
ATOM 762 N N . GLU A 1 99 ? -7.200 7.020 -3.011 1.00 94.69 99 GLU A N 1
ATOM 763 C CA . GLU A 1 99 ? -8.396 6.961 -3.862 1.00 94.69 99 GLU A CA 1
ATOM 764 C C . GLU A 1 99 ? -8.390 5.762 -4.816 1.00 94.69 99 GLU A C 1
ATOM 766 O O . GLU A 1 99 ? -9.441 5.174 -5.089 1.00 94.69 99 GLU A O 1
ATOM 771 N N . TYR A 1 100 ? -7.217 5.346 -5.296 1.00 95.81 100 TYR A N 1
ATOM 772 C CA . TYR A 1 100 ? -7.080 4.103 -6.048 1.00 95.81 100 TYR A CA 1
ATOM 773 C C . TYR A 1 100 ? -7.402 2.881 -5.170 1.00 95.81 100 TYR A C 1
ATOM 775 O O . TYR A 1 100 ? -8.249 2.064 -5.537 1.00 95.81 100 TYR A O 1
ATOM 783 N N . ALA A 1 101 ? -6.788 2.777 -3.985 1.00 94.44 101 ALA A N 1
ATOM 784 C CA . ALA A 1 101 ? -6.964 1.647 -3.074 1.00 94.44 101 ALA A CA 1
ATOM 785 C C . ALA A 1 101 ? -8.412 1.504 -2.571 1.00 94.44 101 ALA A C 1
ATOM 787 O O . ALA A 1 101 ? -8.907 0.385 -2.451 1.00 94.44 101 ALA A O 1
ATOM 788 N N . LYS A 1 102 ? -9.135 2.613 -2.354 1.00 93.31 102 LYS A N 1
ATOM 789 C CA . LYS A 1 102 ? -10.559 2.606 -1.960 1.00 93.31 102 LYS A CA 1
ATOM 790 C C . LYS A 1 102 ? -11.479 1.923 -2.977 1.00 93.31 102 LYS A C 1
ATOM 792 O O . LYS A 1 102 ? -12.528 1.407 -2.599 1.00 93.31 102 LYS A O 1
ATOM 797 N N . LYS A 1 103 ? -11.111 1.918 -4.263 1.00 94.44 103 LYS A N 1
ATOM 798 C CA . LYS A 1 103 ? -11.886 1.261 -5.334 1.00 94.44 103 LYS A CA 1
ATOM 799 C C . LYS A 1 103 ? -11.637 -0.250 -5.381 1.00 94.44 103 LYS A C 1
ATOM 801 O O . LYS A 1 103 ? -12.387 -0.980 -6.030 1.00 94.44 103 LYS A O 1
ATOM 806 N N . CYS A 1 104 ? -10.587 -0.727 -4.717 1.00 94.94 104 CYS A N 1
ATOM 807 C CA . CYS A 1 104 ? -10.180 -2.120 -4.748 1.00 94.94 104 CYS A CA 1
ATOM 808 C C . CYS A 1 104 ? -11.052 -2.966 -3.827 1.00 94.94 104 CYS A C 1
ATOM 810 O O . CYS A 1 104 ? -11.171 -2.710 -2.632 1.00 94.94 104 CYS A O 1
ATOM 812 N N . ARG A 1 105 ? -11.621 -4.040 -4.377 1.00 91.56 105 ARG A N 1
ATOM 813 C CA . ARG A 1 105 ? -12.341 -5.032 -3.573 1.00 91.56 105 ARG A CA 1
ATOM 814 C C . ARG A 1 105 ? -11.387 -5.977 -2.846 1.00 91.56 105 ARG A C 1
ATOM 816 O O . ARG A 1 105 ? -11.617 -6.325 -1.693 1.00 91.56 105 ARG A O 1
ATOM 823 N N . PHE A 1 106 ? -10.344 -6.407 -3.546 1.00 93.62 106 PHE A N 1
ATOM 824 C CA . PHE A 1 106 ? -9.283 -7.246 -3.014 1.00 93.62 106 PHE A CA 1
ATOM 825 C C . PHE A 1 106 ? -7.943 -6.645 -3.403 1.00 93.62 106 PHE A C 1
ATOM 827 O O . PHE A 1 106 ? -7.790 -6.110 -4.504 1.00 93.62 106 PHE A O 1
ATOM 834 N N . VAL A 1 107 ? -6.977 -6.749 -2.502 1.00 96.00 107 VAL A N 1
ATOM 835 C CA . VAL A 1 107 ? -5.643 -6.191 -2.690 1.00 96.00 107 VAL A CA 1
ATOM 836 C C . VAL A 1 107 ? -4.618 -7.288 -2.457 1.00 96.00 107 VAL A C 1
ATOM 838 O O . VAL A 1 107 ? -4.675 -8.000 -1.457 1.00 96.00 107 VAL A O 1
ATOM 841 N N . VAL A 1 108 ? -3.679 -7.403 -3.386 1.00 96.38 108 VAL A N 1
ATOM 842 C CA . VAL A 1 108 ? -2.385 -8.036 -3.162 1.00 96.38 108 VAL A CA 1
ATOM 843 C C . VAL A 1 108 ? -1.411 -6.902 -2.885 1.00 96.38 108 VAL A C 1
ATOM 845 O O . VAL A 1 108 ? -1.173 -6.070 -3.758 1.00 96.38 108 VAL A O 1
ATOM 848 N N . ALA A 1 109 ? -0.894 -6.850 -1.662 1.00 95.19 109 ALA A N 1
ATOM 849 C CA . ALA A 1 109 ? 0.084 -5.857 -1.247 1.00 95.19 109 ALA A CA 1
ATOM 850 C C . ALA A 1 109 ? 1.442 -6.528 -1.025 1.00 95.19 109 ALA A C 1
ATOM 852 O O . ALA A 1 109 ? 1.523 -7.599 -0.422 1.00 95.19 109 ALA A O 1
ATOM 853 N N . SER A 1 110 ? 2.495 -5.885 -1.509 1.00 95.44 110 SER A N 1
ATOM 854 C CA . SER A 1 110 ? 3.891 -6.210 -1.220 1.00 95.44 110 SER A CA 1
ATOM 855 C C . SER A 1 110 ? 4.653 -4.914 -0.940 1.00 95.44 110 SER A C 1
ATOM 857 O O . SER A 1 110 ? 4.070 -3.833 -1.054 1.00 95.44 110 SER A O 1
ATOM 859 N N . GLY A 1 111 ? 5.922 -5.007 -0.547 1.00 94.38 111 GLY A N 1
ATOM 860 C CA . GLY A 1 111 ? 6.733 -3.831 -0.262 1.00 94.38 111 GLY A CA 1
ATOM 861 C C . GLY A 1 111 ? 8.213 -4.027 -0.557 1.00 94.38 111 GLY A C 1
ATOM 862 O O . GLY A 1 111 ? 8.730 -5.134 -0.405 1.00 94.38 111 GLY A O 1
ATOM 863 N N . ILE A 1 112 ? 8.871 -2.948 -0.981 1.00 95.19 112 ILE A N 1
ATOM 864 C CA . ILE A 1 112 ? 10.320 -2.855 -1.193 1.00 95.19 112 ILE A CA 1
ATOM 865 C C . ILE A 1 112 ? 10.794 -1.575 -0.510 1.00 95.19 112 ILE A C 1
ATOM 867 O O . ILE A 1 112 ? 10.256 -0.505 -0.777 1.00 95.19 112 ILE A O 1
ATOM 871 N N . PHE A 1 113 ? 11.799 -1.703 0.346 1.00 93.06 113 PHE A N 1
ATOM 872 C CA . PHE A 1 113 ? 12.373 -0.602 1.116 1.00 93.06 113 PHE A CA 1
ATOM 873 C C . PHE A 1 113 ? 13.900 -0.608 0.953 1.00 93.06 113 PHE A C 1
ATOM 875 O O . PHE A 1 113 ? 14.468 -1.619 0.524 1.00 93.06 113 PHE A O 1
ATOM 882 N N . ASP A 1 114 ? 14.550 0.515 1.244 1.00 93.44 114 ASP A N 1
ATOM 883 C CA . ASP A 1 114 ? 16.005 0.719 1.213 1.00 93.44 114 ASP A CA 1
ATOM 884 C C . ASP A 1 114 ? 16.679 0.434 -0.140 1.00 93.44 114 ASP A C 1
ATOM 886 O O . ASP A 1 114 ? 17.845 0.040 -0.205 1.00 93.44 114 ASP A O 1
ATOM 890 N N . ALA A 1 115 ? 15.946 0.598 -1.247 1.00 94.31 115 ALA A N 1
ATOM 891 C CA . ALA A 1 115 ? 16.392 0.232 -2.594 1.00 94.31 115 ALA A CA 1
ATOM 892 C C . ALA A 1 115 ? 16.918 -1.214 -2.689 1.00 94.31 115 ALA A C 1
ATOM 894 O O . ALA A 1 115 ? 17.812 -1.515 -3.483 1.00 94.31 115 ALA A O 1
ATOM 895 N N . TYR A 1 116 ? 16.355 -2.116 -1.881 1.00 94.56 116 TYR A N 1
ATOM 896 C CA . TYR A 1 116 ? 16.834 -3.491 -1.772 1.00 94.56 116 TYR A CA 1
ATOM 897 C C . TYR A 1 116 ? 16.642 -4.304 -3.063 1.00 94.56 116 TYR A C 1
ATOM 899 O O . TYR A 1 116 ? 17.452 -5.177 -3.373 1.00 94.56 116 TYR A O 1
ATOM 907 N N . ASP A 1 117 ? 15.571 -4.038 -3.817 1.00 95.06 117 ASP A N 1
ATOM 908 C CA . ASP A 1 117 ? 15.221 -4.783 -5.031 1.00 95.06 117 ASP A CA 1
ATOM 909 C C . ASP A 1 117 ? 14.365 -3.932 -5.994 1.00 95.06 117 ASP A C 1
ATOM 911 O O . ASP A 1 117 ? 14.113 -2.744 -5.784 1.00 95.06 117 ASP A O 1
ATOM 915 N N . THR A 1 118 ? 13.893 -4.551 -7.074 1.00 94.69 118 THR A N 1
ATOM 916 C CA . THR A 1 118 ? 12.921 -4.013 -8.026 1.00 94.69 118 THR A CA 1
ATOM 917 C C . THR A 1 118 ? 11.650 -4.878 -8.071 1.00 94.69 118 THR A C 1
ATOM 919 O O . THR A 1 118 ? 11.690 -6.054 -7.713 1.00 94.69 118 THR A O 1
ATOM 922 N N . PRO A 1 119 ? 10.490 -4.345 -8.509 1.00 95.81 119 PRO A N 1
ATOM 923 C CA . PRO A 1 119 ? 9.242 -5.108 -8.529 1.00 95.81 119 PRO A CA 1
ATOM 924 C C . PRO A 1 119 ? 9.268 -6.316 -9.481 1.00 95.81 119 PRO A C 1
ATOM 926 O O . PRO A 1 119 ? 9.223 -6.166 -10.706 1.00 95.81 119 PRO A O 1
ATOM 929 N N . HIS A 1 120 ? 9.223 -7.527 -8.922 1.00 94.69 120 HIS A N 1
ATOM 930 C CA . HIS A 1 120 ? 9.100 -8.769 -9.695 1.00 94.69 120 HIS A CA 1
ATOM 931 C C . HIS A 1 120 ? 7.654 -9.036 -10.109 1.00 94.69 120 HIS A C 1
ATOM 933 O O . HIS A 1 120 ? 6.728 -8.934 -9.303 1.00 94.69 120 HIS A O 1
ATOM 939 N N . GLN A 1 121 ? 7.439 -9.404 -11.374 1.00 93.12 121 GLN A N 1
ATOM 940 C CA . GLN A 1 121 ? 6.098 -9.700 -11.875 1.00 93.12 121 GLN A CA 1
ATOM 941 C C . GLN A 1 121 ? 5.640 -11.094 -11.422 1.00 93.12 121 GLN A C 1
ATOM 943 O O . GLN A 1 121 ? 6.342 -12.074 -11.685 1.00 93.12 121 GLN A O 1
ATOM 948 N N . PRO A 1 122 ? 4.458 -11.220 -10.794 1.00 91.19 122 PRO A N 1
ATOM 949 C CA . PRO A 1 122 ? 3.876 -12.527 -10.543 1.00 91.19 122 PRO A CA 1
ATOM 950 C C . PRO A 1 122 ? 3.613 -13.265 -11.864 1.00 91.19 122 PRO A C 1
ATOM 952 O O . PRO A 1 122 ? 3.150 -12.683 -12.846 1.00 91.19 122 PRO A O 1
ATOM 955 N N . SER A 1 123 ? 3.913 -14.563 -11.889 1.00 91.38 123 SER A N 1
ATOM 956 C CA . SER A 1 123 ? 3.705 -15.430 -13.050 1.00 91.38 123 SER A CA 1
ATOM 957 C C . SER A 1 123 ? 2.388 -16.207 -12.944 1.00 91.38 123 SER A C 1
ATOM 959 O O . SER A 1 123 ? 1.804 -16.336 -11.868 1.00 91.38 123 SER A O 1
ATOM 961 N N . ASN A 1 124 ? 1.896 -16.718 -14.078 1.00 90.38 124 ASN A N 1
ATOM 962 C CA . ASN A 1 124 ? 0.719 -17.599 -14.158 1.00 90.38 124 ASN A CA 1
ATOM 963 C C . ASN A 1 124 ? -0.580 -17.022 -13.557 1.00 90.38 124 ASN A C 1
ATOM 965 O O . ASN A 1 124 ? -1.448 -17.758 -13.088 1.00 90.38 124 ASN A O 1
ATOM 969 N N . ILE A 1 125 ? -0.750 -15.699 -13.594 1.00 91.00 125 ILE A N 1
ATOM 970 C CA . ILE A 1 125 ? -1.960 -15.049 -13.084 1.00 91.00 125 ILE A CA 1
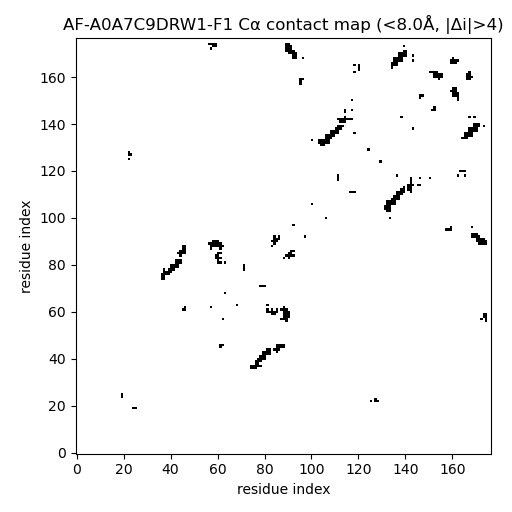ATOM 971 C C . ILE A 1 125 ? -3.077 -15.140 -14.123 1.00 91.00 125 ILE A C 1
ATOM 973 O O . ILE A 1 125 ? -2.964 -14.586 -15.218 1.00 91.00 125 ILE A O 1
ATOM 977 N N . SER A 1 126 ? -4.197 -15.766 -13.755 1.00 91.38 126 SER A N 1
ATOM 978 C CA . SER A 1 126 ? -5.383 -15.814 -14.614 1.00 91.38 126 SER A CA 1
ATOM 979 C C . SER A 1 126 ? -5.935 -14.411 -14.918 1.00 91.38 126 SER A C 1
ATOM 981 O O . SER A 1 126 ? -5.898 -13.515 -14.071 1.00 91.38 126 SER A O 1
ATOM 983 N N . THR A 1 127 ? -6.542 -14.223 -16.095 1.00 92.12 127 THR A N 1
ATOM 984 C CA . THR A 1 127 ? -7.226 -12.965 -16.458 1.00 92.12 127 THR A CA 1
ATOM 985 C C . THR A 1 127 ? -8.307 -12.583 -15.446 1.00 92.12 127 THR A C 1
ATOM 987 O O . THR A 1 127 ? -8.537 -11.401 -15.191 1.00 92.12 127 THR A O 1
ATOM 990 N N . ARG A 1 128 ? -8.970 -13.578 -14.844 1.00 91.88 128 ARG A N 1
ATOM 991 C CA . ARG A 1 128 ? -9.957 -13.351 -13.789 1.00 91.88 128 ARG A CA 1
ATOM 992 C C . ARG A 1 128 ? -9.310 -12.727 -12.552 1.00 91.88 128 ARG A C 1
ATOM 994 O O . ARG A 1 128 ? -9.830 -11.735 -12.050 1.00 91.88 128 ARG A O 1
ATOM 1001 N N . SER A 1 129 ? -8.182 -13.264 -12.090 1.00 91.69 129 SER A N 1
ATOM 1002 C CA . SER A 1 129 ? -7.457 -12.733 -10.930 1.00 91.69 129 SER A CA 1
ATOM 1003 C C . SER A 1 129 ? -6.931 -11.319 -11.187 1.00 91.69 129 SER A C 1
ATOM 1005 O O . SER A 1 129 ? -7.096 -10.456 -10.333 1.00 91.69 129 SER A O 1
ATOM 1007 N N . GLN A 1 130 ? -6.401 -11.040 -12.382 1.00 93.12 130 GLN A N 1
ATOM 1008 C CA . GLN A 1 130 ? -5.937 -9.691 -12.748 1.00 93.12 130 GLN A CA 1
ATOM 1009 C C . GLN A 1 130 ? -7.053 -8.634 -12.693 1.00 93.12 130 GLN A C 1
ATOM 1011 O O . GLN A 1 130 ? -6.790 -7.480 -12.383 1.00 93.12 130 GLN A O 1
ATOM 1016 N N . LYS A 1 131 ? -8.306 -9.018 -12.974 1.00 91.81 131 LYS A N 1
ATOM 1017 C CA . LYS A 1 131 ? -9.472 -8.122 -12.865 1.00 91.81 131 LYS A CA 1
ATOM 1018 C C . LYS A 1 131 ? -10.019 -8.005 -11.442 1.00 91.81 131 LYS A C 1
ATOM 1020 O O . LYS A 1 131 ? -10.713 -7.043 -11.136 1.00 91.81 131 LYS A O 1
ATOM 1025 N N . LEU A 1 132 ? -9.786 -9.018 -10.609 1.00 92.44 132 LEU A N 1
ATOM 1026 C CA . LEU A 1 132 ? -10.375 -9.122 -9.275 1.00 92.44 132 LEU A CA 1
ATOM 1027 C C . LEU A 1 132 ? -9.526 -8.436 -8.199 1.00 92.44 132 LEU A C 1
ATOM 1029 O O . LEU A 1 132 ? -10.081 -7.892 -7.245 1.00 92.44 132 LEU A O 1
ATOM 1033 N N . PHE A 1 133 ? -8.202 -8.491 -8.345 1.00 95.38 133 PHE A N 1
ATOM 1034 C CA . PHE A 1 133 ? -7.246 -7.974 -7.376 1.00 95.38 133 PHE A CA 1
ATOM 1035 C C . PHE A 1 133 ? -6.567 -6.709 -7.893 1.00 95.38 133 PHE A C 1
ATOM 1037 O O . PHE A 1 133 ? -6.115 -6.653 -9.033 1.00 95.38 133 PHE A O 1
ATOM 1044 N N . CYS A 1 134 ? -6.425 -5.722 -7.016 1.00 97.75 134 CYS A N 1
ATOM 1045 C CA . CYS A 1 134 ? -5.449 -4.659 -7.189 1.00 97.75 134 CYS A CA 1
ATOM 1046 C C . CYS A 1 134 ? -4.083 -5.129 -6.691 1.00 97.75 134 CYS A C 1
ATOM 1048 O O . CYS A 1 134 ? -3.993 -5.722 -5.618 1.00 97.75 134 CYS A O 1
ATOM 1050 N N . PHE A 1 135 ? -3.028 -4.820 -7.435 1.00 97.69 135 PHE A N 1
ATOM 1051 C CA . PHE A 1 135 ? -1.653 -5.158 -7.081 1.00 97.69 135 PHE A CA 1
ATOM 1052 C C . PHE A 1 135 ? -0.935 -3.881 -6.655 1.00 97.69 135 PHE A C 1
ATOM 1054 O O . PHE A 1 135 ? -0.700 -3.001 -7.482 1.00 97.69 135 PHE A O 1
ATOM 1061 N N . LEU A 1 136 ? -0.631 -3.766 -5.365 1.00 97.62 136 LEU A N 1
ATOM 1062 C CA . LEU A 1 136 ? 0.036 -2.608 -4.775 1.00 97.62 136 LEU A CA 1
ATOM 1063 C C . LEU A 1 136 ? 1.438 -3.004 -4.315 1.00 97.62 136 LEU A C 1
ATOM 1065 O O . LEU A 1 136 ? 1.609 -4.001 -3.615 1.00 97.62 136 LEU A O 1
ATOM 1069 N N . MET A 1 137 ? 2.427 -2.212 -4.705 1.00 97.62 137 MET A N 1
ATOM 1070 C CA . MET A 1 137 ? 3.802 -2.320 -4.239 1.00 97.62 137 MET A CA 1
ATOM 1071 C C . MET A 1 137 ? 4.118 -1.066 -3.434 1.00 97.62 137 MET A C 1
ATOM 1073 O O . MET A 1 137 ? 4.259 0.013 -4.007 1.00 97.62 137 MET A O 1
ATOM 1077 N N . VAL A 1 138 ? 4.168 -1.203 -2.114 1.00 95.00 138 VAL A N 1
ATOM 1078 C CA . VAL A 1 138 ? 4.525 -0.109 -1.210 1.00 95.00 138 VAL A CA 1
ATOM 1079 C C . VAL A 1 138 ? 6.033 0.100 -1.276 1.00 95.00 138 VAL A C 1
ATOM 1081 O O . VAL A 1 138 ? 6.791 -0.859 -1.172 1.00 95.00 138 VAL A O 1
ATOM 1084 N N . VAL A 1 139 ? 6.471 1.332 -1.491 1.00 95.06 139 VAL A N 1
ATOM 1085 C CA . VAL A 1 139 ? 7.893 1.665 -1.618 1.00 95.06 139 VAL A CA 1
ATOM 1086 C C . VAL A 1 139 ? 8.213 2.933 -0.854 1.00 95.06 139 VAL A C 1
ATOM 1088 O O . VAL A 1 139 ? 7.387 3.840 -0.822 1.00 95.06 139 VAL A O 1
ATOM 1091 N N . ASP A 1 140 ? 9.397 3.004 -0.260 1.00 92.88 140 ASP A N 1
ATOM 1092 C CA . ASP A 1 140 ? 9.936 4.256 0.270 1.00 92.88 140 ASP A CA 1
ATOM 1093 C C . ASP A 1 140 ? 10.472 5.176 -0.835 1.00 92.88 140 ASP A C 1
ATOM 1095 O O . ASP A 1 140 ? 10.573 4.798 -2.007 1.00 92.88 140 ASP A O 1
ATOM 1099 N N . GLU A 1 141 ? 10.827 6.405 -0.459 1.00 92.38 141 GLU A N 1
ATOM 1100 C CA . GLU A 1 141 ? 11.400 7.403 -1.367 1.00 92.38 141 GLU A CA 1
ATOM 1101 C C . GLU A 1 141 ? 12.690 6.896 -2.028 1.00 92.38 141 GLU A C 1
ATOM 1103 O O . GLU A 1 141 ? 12.864 7.032 -3.244 1.00 92.38 141 GLU A O 1
ATOM 1108 N N . VAL A 1 142 ? 13.549 6.221 -1.258 1.00 94.31 142 VAL A N 1
ATOM 1109 C CA . VAL A 1 142 ? 14.821 5.663 -1.736 1.00 94.31 142 VAL A CA 1
ATOM 1110 C C . VAL A 1 142 ? 14.590 4.571 -2.788 1.00 94.31 142 VAL A C 1
ATOM 1112 O O . VAL A 1 142 ? 15.180 4.622 -3.875 1.00 94.31 142 VAL A O 1
ATOM 1115 N N . SER A 1 143 ? 13.695 3.613 -2.530 1.00 95.88 143 SER A N 1
ATOM 1116 C CA . SER A 1 143 ? 13.353 2.554 -3.487 1.00 95.88 143 SER A CA 1
ATOM 1117 C C . SER A 1 143 ? 12.613 3.105 -4.691 1.00 95.88 143 SER A C 1
ATOM 1119 O O . SER A 1 143 ? 12.852 2.655 -5.809 1.00 95.88 143 SER A O 1
ATOM 1121 N N . PHE A 1 144 ? 11.732 4.087 -4.514 1.00 95.75 144 PHE A N 1
ATOM 1122 C CA . PHE A 1 144 ? 11.009 4.693 -5.625 1.00 95.75 144 PHE A CA 1
ATOM 1123 C C . PHE A 1 144 ? 11.959 5.365 -6.622 1.00 95.75 144 PHE A C 1
ATOM 1125 O O . PHE A 1 144 ? 11.852 5.136 -7.833 1.00 95.75 144 PHE A O 1
ATOM 1132 N N . ASP A 1 145 ? 12.936 6.124 -6.127 1.00 95.88 145 ASP A N 1
ATOM 1133 C CA . ASP A 1 145 ? 13.972 6.744 -6.951 1.00 95.88 145 ASP A CA 1
ATOM 1134 C C . ASP A 1 145 ? 14.895 5.714 -7.603 1.00 95.88 145 ASP A C 1
ATOM 1136 O O . ASP A 1 145 ? 15.249 5.844 -8.782 1.00 95.88 145 ASP A O 1
ATOM 1140 N N . PHE A 1 146 ? 15.273 4.670 -6.865 1.00 97.00 146 PHE A N 1
ATOM 1141 C CA . PHE A 1 146 ? 16.046 3.556 -7.402 1.00 97.00 146 PHE A CA 1
ATOM 1142 C C . PHE A 1 146 ? 15.300 2.848 -8.541 1.00 97.00 146 PHE A C 1
ATOM 1144 O O . PHE A 1 146 ? 15.859 2.652 -9.623 1.00 97.00 146 PHE A O 1
ATOM 1151 N N . ILE A 1 147 ? 14.021 2.527 -8.348 1.00 97.31 147 ILE A N 1
ATOM 1152 C CA . ILE A 1 147 ? 13.176 1.863 -9.345 1.00 97.31 147 ILE A CA 1
ATOM 1153 C C . ILE A 1 147 ? 13.028 2.740 -10.587 1.00 97.31 147 ILE A C 1
ATOM 1155 O O . ILE A 1 147 ? 13.207 2.241 -11.695 1.00 97.31 147 ILE A O 1
ATOM 1159 N N . LYS A 1 148 ? 12.774 4.046 -10.432 1.00 96.44 148 LYS A N 1
ATOM 1160 C CA . LYS A 1 148 ? 12.670 4.984 -11.563 1.00 96.44 148 LYS A CA 1
ATOM 1161 C C . LYS A 1 148 ? 13.930 5.045 -12.425 1.00 96.44 148 LYS A C 1
ATOM 1163 O O . LYS A 1 148 ? 13.826 5.286 -13.626 1.00 96.44 148 LYS A O 1
ATOM 1168 N N . LYS A 1 149 ? 15.109 4.856 -11.826 1.00 96.06 149 LYS A N 1
ATOM 1169 C CA . LYS A 1 149 ? 16.399 4.865 -12.535 1.00 96.06 149 LYS A CA 1
ATOM 1170 C C . LYS A 1 149 ? 16.706 3.537 -13.226 1.00 96.06 149 LYS A C 1
ATOM 1172 O O . LYS A 1 149 ? 17.358 3.545 -14.266 1.00 96.06 149 LYS A O 1
ATOM 1177 N N . ASN A 1 150 ? 16.260 2.416 -12.657 1.00 96.12 150 ASN A N 1
ATOM 1178 C CA . ASN A 1 150 ? 16.671 1.077 -13.093 1.00 96.12 150 ASN A CA 1
ATOM 1179 C C . ASN A 1 150 ? 15.601 0.313 -13.888 1.00 96.12 150 ASN A C 1
ATOM 1181 O O . ASN A 1 150 ? 15.933 -0.630 -14.603 1.00 96.12 150 ASN A O 1
ATOM 1185 N N . VAL A 1 151 ? 14.325 0.697 -13.787 1.00 94.75 151 VAL A N 1
ATOM 1186 C CA . VAL A 1 151 ? 13.195 -0.014 -14.404 1.00 94.75 151 VAL A CA 1
ATOM 1187 C C . VAL A 1 151 ? 12.258 0.966 -15.104 1.00 94.75 151 VAL A C 1
ATOM 1189 O O . VAL A 1 151 ? 12.103 2.118 -14.705 1.00 94.75 151 VAL A O 1
ATOM 1192 N N . THR A 1 152 ? 11.591 0.509 -16.164 1.00 95.31 152 THR A N 1
ATOM 1193 C CA . THR A 1 152 ? 10.571 1.306 -16.849 1.00 95.31 152 THR A CA 1
ATOM 1194 C C . THR A 1 152 ? 9.338 1.492 -15.968 1.00 95.31 152 THR A C 1
ATOM 1196 O O . THR A 1 152 ? 8.592 0.545 -15.715 1.00 95.31 152 THR A O 1
ATOM 1199 N N . VAL A 1 153 ? 9.095 2.737 -15.558 1.00 97.56 153 VAL A N 1
ATOM 1200 C CA . VAL A 1 153 ? 7.898 3.137 -14.815 1.00 97.56 153 VAL A CA 1
ATOM 1201 C C . VAL A 1 153 ? 6.898 3.796 -15.763 1.00 97.56 153 VAL A C 1
ATOM 1203 O O . VAL A 1 153 ? 7.210 4.784 -16.427 1.00 97.56 153 VAL A O 1
ATOM 1206 N N . ARG A 1 154 ? 5.674 3.265 -15.815 1.00 97.62 154 ARG A N 1
ATOM 1207 C CA . ARG A 1 154 ? 4.539 3.871 -16.527 1.00 97.62 154 ARG A CA 1
ATOM 1208 C C . ARG A 1 154 ? 3.772 4.791 -15.584 1.00 97.62 154 ARG A C 1
ATOM 1210 O O . ARG A 1 154 ? 3.556 4.432 -14.432 1.00 97.62 154 ARG A O 1
ATOM 1217 N N . VAL A 1 155 ? 3.284 5.918 -16.095 1.00 97.81 155 VAL A N 1
ATOM 1218 C CA . VAL A 1 155 ? 2.323 6.774 -15.387 1.00 97.81 155 VAL A CA 1
ATOM 1219 C C . VAL A 1 155 ? 0.944 6.630 -16.038 1.00 97.81 155 VAL A C 1
ATOM 1221 O O . VAL A 1 155 ? 0.844 6.583 -17.266 1.00 97.81 155 VAL A O 1
ATOM 1224 N N . ASP A 1 156 ? -0.108 6.460 -15.239 1.00 96.62 156 ASP A N 1
ATOM 1225 C CA . ASP A 1 156 ? -1.494 6.453 -15.722 1.00 96.62 156 ASP A CA 1
ATOM 1226 C C . ASP A 1 156 ? -2.106 7.867 -15.767 1.00 96.62 156 ASP A C 1
ATOM 1228 O O . ASP A 1 156 ? -1.482 8.848 -15.365 1.00 96.62 156 ASP A O 1
ATOM 1232 N N . ASN A 1 157 ? -3.337 7.977 -16.272 1.00 95.88 157 ASN A N 1
ATOM 1233 C CA . ASN A 1 157 ? -4.028 9.264 -16.411 1.00 95.88 157 ASN A CA 1
ATOM 1234 C C . ASN A 1 157 ? -4.350 9.935 -15.065 1.00 95.88 157 ASN A C 1
ATOM 1236 O O . ASN A 1 157 ? -4.539 11.147 -15.031 1.00 95.88 157 ASN A O 1
ATOM 1240 N N . ASP A 1 158 ? -4.388 9.164 -13.976 1.00 94.88 158 ASP A N 1
ATOM 1241 C CA . ASP A 1 158 ? -4.647 9.644 -12.618 1.00 94.88 158 ASP A CA 1
ATOM 1242 C C . ASP A 1 158 ? -3.327 9.952 -11.869 1.00 94.88 158 ASP A C 1
ATOM 1244 O O . ASP A 1 158 ? -3.319 10.172 -10.657 1.00 94.88 158 ASP A O 1
ATOM 1248 N N . GLY A 1 159 ? -2.183 9.951 -12.570 1.00 95.69 159 GLY A N 1
ATOM 1249 C CA . GLY A 1 159 ? -0.862 10.246 -12.003 1.00 95.69 159 GLY A CA 1
ATOM 1250 C C . GLY A 1 159 ? -0.257 9.111 -11.167 1.00 95.69 159 GLY A C 1
ATOM 1251 O O . GLY A 1 159 ? 0.696 9.331 -10.407 1.00 95.69 159 GLY A O 1
ATOM 1252 N N . GLY A 1 160 ? -0.810 7.903 -11.276 1.00 97.06 160 GLY A N 1
ATOM 1253 C CA . GLY A 1 160 ? -0.314 6.695 -10.632 1.00 97.06 160 GLY A CA 1
ATOM 1254 C C . GLY A 1 160 ? 0.890 6.100 -11.338 1.00 97.06 160 GLY A C 1
ATOM 1255 O O . GLY A 1 160 ? 0.909 6.030 -12.564 1.00 97.06 160 GLY A O 1
ATOM 1256 N N . HIS A 1 161 ? 1.872 5.631 -10.570 1.00 97.94 161 HIS A N 1
ATOM 1257 C CA . HIS A 1 161 ? 3.091 5.020 -11.100 1.00 97.94 161 HIS A CA 1
ATOM 1258 C C . HIS A 1 161 ? 2.974 3.496 -11.113 1.00 97.94 161 HIS A C 1
ATOM 1260 O O . HIS A 1 161 ? 2.427 2.905 -10.185 1.00 97.94 161 HIS A O 1
ATOM 1266 N N . TRP A 1 162 ? 3.503 2.856 -12.153 1.00 98.12 162 TRP A N 1
ATOM 1267 C CA . TRP A 1 162 ? 3.342 1.424 -12.384 1.00 98.12 162 TRP A CA 1
ATOM 1268 C C . TRP A 1 162 ? 4.621 0.762 -12.875 1.00 98.12 162 TRP A C 1
ATOM 1270 O O . TRP A 1 162 ? 5.293 1.286 -13.763 1.00 98.12 162 TRP A O 1
ATOM 1280 N N . VAL A 1 163 ? 4.877 -0.445 -12.374 1.00 97.81 163 VAL A N 1
ATOM 1281 C CA . VAL A 1 163 ? 5.870 -1.382 -12.911 1.00 97.81 163 VAL A CA 1
ATOM 1282 C C . VAL A 1 163 ? 5.156 -2.695 -13.223 1.00 97.81 163 VAL A C 1
ATOM 1284 O O . VAL A 1 163 ? 4.800 -3.469 -12.331 1.00 97.81 163 VAL A O 1
ATOM 1287 N N . GLY A 1 164 ? 4.902 -2.935 -14.510 1.00 95.62 164 GLY A N 1
ATOM 1288 C CA . GLY A 1 164 ? 4.055 -4.040 -14.965 1.00 95.62 164 GLY A CA 1
ATOM 1289 C C . GLY A 1 164 ? 2.662 -3.984 -14.326 1.00 95.62 164 GLY A C 1
ATOM 1290 O O . GLY A 1 164 ? 1.958 -2.987 -14.489 1.00 95.62 164 GLY A O 1
ATOM 1291 N N . ILE A 1 165 ? 2.263 -5.042 -13.611 1.00 96.19 165 ILE A N 1
ATOM 1292 C CA . ILE A 1 165 ? 0.966 -5.117 -12.918 1.00 96.19 165 ILE A CA 1
ATOM 1293 C C . ILE A 1 165 ? 0.932 -4.333 -11.599 1.00 96.19 165 ILE A C 1
ATOM 1295 O O . ILE A 1 165 ? -0.148 -4.017 -11.109 1.00 96.19 165 ILE A O 1
ATOM 1299 N N . TRP A 1 166 ? 2.090 -4.017 -11.017 1.00 97.94 166 TRP A N 1
ATOM 1300 C CA . TRP A 1 166 ? 2.170 -3.358 -9.719 1.00 97.94 166 TRP A CA 1
ATOM 1301 C C . TRP A 1 166 ? 1.963 -1.857 -9.853 1.00 97.94 166 TRP A C 1
ATOM 1303 O O . TRP A 1 166 ? 2.714 -1.191 -10.570 1.00 97.94 166 TRP A O 1
ATOM 1313 N N . ARG A 1 167 ? 1.000 -1.315 -9.107 1.00 98.00 167 ARG A N 1
ATOM 1314 C CA . ARG A 1 167 ? 0.942 0.116 -8.811 1.00 98.00 167 ARG A CA 1
ATOM 1315 C C . ARG A 1 167 ? 1.907 0.413 -7.670 1.00 98.00 167 ARG A C 1
ATOM 1317 O O . ARG A 1 167 ? 1.803 -0.203 -6.611 1.00 98.00 167 ARG A O 1
ATOM 1324 N N . LEU A 1 168 ? 2.821 1.350 -7.881 1.00 97.75 168 LEU A N 1
ATOM 1325 C CA . LEU A 1 168 ? 3.715 1.832 -6.835 1.00 97.75 168 LEU A CA 1
ATOM 1326 C C . LEU A 1 168 ? 2.937 2.771 -5.913 1.00 97.75 168 LEU A C 1
ATOM 1328 O O . LEU A 1 168 ? 2.320 3.724 -6.387 1.00 97.75 168 LEU A O 1
ATOM 1332 N N . VAL A 1 169 ? 2.977 2.485 -4.617 1.00 96.06 169 VAL A N 1
ATOM 1333 C CA . VAL A 1 169 ? 2.417 3.317 -3.553 1.00 96.06 169 VAL A CA 1
ATOM 1334 C C . VAL A 1 169 ? 3.596 3.875 -2.776 1.00 96.06 169 VAL A C 1
ATOM 1336 O O . VAL A 1 169 ? 4.283 3.123 -2.087 1.00 96.06 169 VAL A O 1
ATOM 1339 N N . LEU A 1 170 ? 3.850 5.172 -2.928 1.00 93.06 170 LEU A N 1
ATOM 1340 C CA . LEU A 1 170 ? 4.936 5.829 -2.211 1.00 93.06 170 LEU A CA 1
ATOM 1341 C C . LEU A 1 170 ? 4.539 6.019 -0.746 1.00 93.06 170 LEU A C 1
ATOM 1343 O O . LEU A 1 170 ? 3.495 6.609 -0.464 1.00 93.06 170 LEU A O 1
ATOM 1347 N N . LEU A 1 171 ? 5.381 5.521 0.152 1.00 89.50 171 LEU A N 1
ATOM 1348 C CA . LEU A 1 171 ? 5.313 5.751 1.582 1.00 89.50 171 LEU A CA 1
ATOM 1349 C C . LEU A 1 171 ? 6.206 6.945 1.923 1.00 89.50 171 LEU A C 1
ATOM 1351 O O . LEU A 1 171 ? 7.421 6.871 1.759 1.00 89.50 171 LEU A O 1
ATOM 1355 N N . GLN A 1 172 ? 5.602 8.043 2.366 1.00 84.38 172 GLN A N 1
ATOM 1356 C CA . GLN A 1 172 ? 6.333 9.224 2.823 1.00 84.38 172 GLN A CA 1
ATOM 1357 C C . GLN A 1 172 ? 6.514 9.192 4.337 1.00 84.38 172 GLN A C 1
ATOM 1359 O O . GLN A 1 172 ? 5.677 8.637 5.054 1.00 84.38 172 GLN A O 1
ATOM 1364 N N . HIS A 1 173 ? 7.585 9.831 4.816 1.00 78.94 173 HIS A N 1
ATOM 1365 C CA . HIS A 1 173 ? 7.877 9.965 6.246 1.00 78.94 173 HIS A CA 1
ATOM 1366 C C . HIS A 1 173 ? 7.887 8.611 6.966 1.00 78.94 173 HIS A C 1
ATOM 1368 O O . HIS A 1 173 ? 7.260 8.448 8.012 1.00 78.94 173 HIS A O 1
ATOM 1374 N N . GLN A 1 174 ? 8.540 7.613 6.371 1.00 73.88 174 GLN A N 1
ATOM 1375 C CA . GLN A 1 174 ? 8.689 6.307 7.004 1.00 73.88 174 GLN A CA 1
ATOM 1376 C C . GLN A 1 174 ? 9.264 6.446 8.422 1.00 73.88 174 GLN A C 1
ATOM 1378 O O . GLN A 1 174 ? 10.109 7.304 8.672 1.00 73.88 174 GLN A O 1
ATOM 1383 N N . PRO A 1 175 ? 8.833 5.604 9.368 1.00 67.62 175 PRO A N 1
ATOM 1384 C CA . PRO A 1 175 ? 9.230 5.728 10.769 1.00 67.62 175 PRO A CA 1
ATOM 1385 C C . PRO A 1 175 ? 10.598 5.076 11.044 1.00 67.62 175 PRO A C 1
ATOM 1387 O O . PRO A 1 175 ? 10.970 4.900 12.205 1.00 67.62 175 PRO A O 1
ATOM 1390 N N . TYR A 1 176 ? 11.273 4.596 9.996 1.00 64.00 176 TYR A N 1
ATOM 1391 C CA . TYR A 1 176 ? 12.534 3.873 10.066 1.00 64.00 176 TYR A CA 1
ATOM 1392 C C . TYR A 1 176 ? 13.557 4.663 9.251 1.00 64.00 176 TYR A C 1
ATOM 1394 O O . TYR A 1 176 ? 13.476 4.658 8.031 1.00 64.00 176 TYR A O 1
ATOM 1402 N N . ASP A 1 177 ? 14.452 5.352 9.951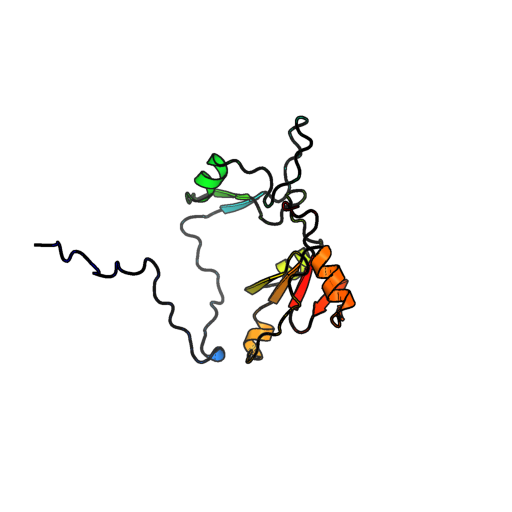 1.00 55.88 177 ASP A N 1
ATOM 1403 C CA . ASP A 1 177 ? 15.780 5.816 9.529 1.00 55.88 177 ASP A CA 1
ATOM 1404 C C . ASP A 1 177 ? 16.585 6.133 10.803 1.00 55.88 177 ASP A C 1
ATOM 1406 O O . ASP A 1 177 ? 16.018 6.782 11.718 1.00 55.88 177 ASP A O 1
#

Foldseek 3Di:
DDPPPDDPPDPPPDDPDDDDPDPVPDDDDPDDDDPPFAQAEAEDQAAPPPDPPDPAQAAQLGDDDPVNVVVQVPTHNHYYYGDRQHHSRAWHWDPLVVVVVVVAPAEDEEEDEPLPDEDDDDPPDDPVNLVRYQYEYEYEPNNVVSRVVPADWDADPSRWIDDVRYTYIYTPSHNDD